Protein AF-A0A949N1T4-F1 (afdb_monomer_lite)

Sequence (229 aa):
MKKYITLLMLTILLGSLCPVIILAEESSDPPPEEEEPVDDPWADSDGDGIPDGYDPFPDDAENNGMPEDVVQQFIEAAQNIKELEELLNGDDEDEEDDEDGEDEEDDEDEEDDEDEEDDESSTSQAVETLYNVAQKLLDKAKQKAEEGKFGAAHGLSNAALHTSGNALSKYKRENGEEDEDEEDDDEDEEGESYQNTNENQNQNKGKGNDKGKDNGKGKGKGKGKGKKP

Secondary structure (DSSP, 8-state):
-HHHHHHHHHHHHHHTS-SSSSSS----PPP---------TT--SSSSSS-TTT-S-TT-TTGGG--HHHHHHHHHHHHHHHHHHHHHHGGGS-------------------------TTHHHHHHHHHHHHHHHHHHHHHHHHHHTT-HHHHHHHHHHHHHHHHHHHHHHHHHTT---TT------------------------------------------------

pLDDT: mean 74.49, std 19.93, range [38.72, 98.0]

Structure (mmCIF, N/CA/C/O backbone):
data_AF-A0A949N1T4-F1
#
_entry.id   AF-A0A949N1T4-F1
#
loop_
_atom_site.group_PDB
_atom_site.id
_atom_site.type_symbol
_atom_site.label_atom_id
_atom_site.label_alt_id
_atom_site.label_comp_id
_atom_site.label_asym_id
_atom_site.label_entity_id
_atom_site.label_seq_id
_atom_site.pdbx_PDB_ins_code
_atom_site.Cartn_x
_atom_site.Cartn_y
_atom_site.Cartn_z
_atom_site.occupancy
_atom_site.B_iso_or_equiv
_atom_site.auth_seq_id
_atom_site.auth_comp_id
_atom_site.auth_asym_id
_atom_site.auth_atom_id
_atom_site.pdbx_PDB_model_num
ATOM 1 N N . MET A 1 1 ? 35.067 -69.826 18.794 1.00 59.59 1 MET A N 1
ATOM 2 C CA . MET A 1 1 ? 36.010 -69.141 19.710 1.00 59.59 1 MET A CA 1
ATOM 3 C C . MET A 1 1 ? 36.906 -68.110 19.020 1.00 59.59 1 MET A C 1
ATOM 5 O O . MET A 1 1 ? 36.912 -66.980 19.477 1.00 59.59 1 MET A O 1
ATOM 9 N N . LYS A 1 2 ? 37.581 -68.407 17.895 1.00 62.16 2 LYS A N 1
ATOM 10 C CA . LYS A 1 2 ? 38.484 -67.434 17.227 1.00 62.16 2 LYS A CA 1
ATOM 11 C C . LYS A 1 2 ? 37.825 -66.106 16.797 1.00 62.16 2 LYS A C 1
ATOM 13 O O . LYS A 1 2 ? 38.474 -65.076 16.862 1.00 62.16 2 LYS A O 1
ATOM 18 N N . LYS A 1 3 ? 36.534 -66.116 16.440 1.00 70.12 3 LYS A N 1
ATOM 19 C CA . LYS A 1 3 ? 35.788 -64.912 16.018 1.00 70.12 3 LYS A CA 1
ATOM 20 C C . LYS A 1 3 ? 35.503 -63.915 17.156 1.00 70.12 3 LYS A C 1
ATOM 22 O O . LYS A 1 3 ? 35.411 -62.724 16.900 1.00 70.12 3 LYS A O 1
ATOM 27 N N . TYR A 1 4 ? 35.411 -64.386 18.402 1.00 78.75 4 TYR A N 1
ATOM 28 C CA . TYR A 1 4 ? 35.155 -63.514 19.558 1.00 78.75 4 TYR A CA 1
ATOM 29 C C . TYR A 1 4 ? 36.411 -62.762 20.003 1.00 78.75 4 TYR A C 1
ATOM 31 O O . TYR A 1 4 ? 36.316 -61.636 20.471 1.00 78.75 4 TYR A O 1
ATOM 39 N N . ILE A 1 5 ? 37.592 -63.348 19.785 1.00 81.25 5 ILE A N 1
ATOM 40 C CA . ILE A 1 5 ? 38.876 -62.708 20.102 1.00 81.25 5 ILE A CA 1
ATOM 41 C C . ILE A 1 5 ? 39.111 -61.500 19.187 1.00 81.25 5 ILE A C 1
ATOM 43 O O . ILE A 1 5 ? 39.569 -60.460 19.646 1.00 81.25 5 ILE A O 1
ATOM 47 N N . THR A 1 6 ? 38.748 -61.605 17.906 1.00 80.25 6 THR A N 1
ATOM 48 C CA . THR A 1 6 ? 38.888 -60.495 16.952 1.00 80.25 6 THR A CA 1
ATOM 49 C C . THR A 1 6 ? 37.951 -59.334 17.285 1.00 80.25 6 THR A C 1
ATOM 51 O O . THR A 1 6 ? 38.360 -58.182 17.204 1.00 80.25 6 THR A O 1
ATOM 54 N N . LEU A 1 7 ? 36.720 -59.631 17.711 1.00 79.75 7 LEU A N 1
ATOM 55 C CA . LEU A 1 7 ? 35.737 -58.605 18.062 1.00 79.75 7 LEU A CA 1
ATOM 56 C C . LEU A 1 7 ? 36.102 -57.892 19.376 1.00 79.75 7 LEU A C 1
ATOM 58 O O . LEU A 1 7 ? 35.990 -56.675 19.452 1.00 79.75 7 LEU A O 1
ATOM 62 N N . LEU A 1 8 ? 36.648 -58.628 20.354 1.00 81.50 8 LEU A N 1
ATOM 63 C CA . LEU A 1 8 ? 37.160 -58.061 21.607 1.00 81.50 8 LEU A CA 1
ATOM 64 C C . LEU A 1 8 ? 38.381 -57.147 21.379 1.00 81.50 8 LEU A C 1
ATOM 66 O O . LEU A 1 8 ? 38.481 -56.078 21.978 1.00 81.50 8 LEU A O 1
ATOM 70 N N . MET A 1 9 ? 39.294 -57.539 20.483 1.00 80.12 9 MET A N 1
ATOM 71 C CA . MET A 1 9 ? 40.446 -56.705 20.116 1.00 80.12 9 MET A CA 1
ATOM 72 C C . MET A 1 9 ? 40.016 -55.415 19.407 1.00 80.12 9 MET A C 1
ATOM 74 O O . MET A 1 9 ? 40.595 -54.366 19.671 1.00 80.12 9 MET A O 1
ATOM 78 N N . LEU A 1 10 ? 38.973 -55.460 18.568 1.00 77.31 10 LEU A N 1
ATOM 79 C CA . LEU A 1 10 ? 38.448 -54.271 17.889 1.00 77.31 10 LEU A CA 1
ATOM 80 C C . LEU A 1 10 ? 37.845 -53.265 18.884 1.00 77.31 10 LEU A C 1
ATOM 82 O O . LEU A 1 10 ? 38.087 -52.068 18.771 1.00 77.31 10 LEU A O 1
ATOM 86 N N . THR A 1 11 ? 37.113 -53.745 19.896 1.00 72.94 11 THR A N 1
ATOM 87 C CA . THR A 1 11 ? 36.517 -52.879 20.927 1.00 72.94 11 THR A CA 1
ATOM 88 C C . THR A 1 11 ? 37.555 -52.225 21.838 1.00 72.94 11 THR A C 1
ATOM 90 O O . THR A 1 11 ? 37.371 -51.079 22.231 1.00 72.94 11 THR A O 1
ATOM 93 N N . ILE A 1 12 ? 38.671 -52.903 22.132 1.00 74.00 12 ILE A N 1
ATOM 94 C CA . ILE A 1 12 ? 39.767 -52.309 22.918 1.00 74.00 12 ILE A CA 1
ATOM 95 C C . ILE A 1 12 ? 40.497 -51.233 22.097 1.00 74.00 12 ILE A C 1
ATOM 97 O O . ILE A 1 12 ? 40.889 -50.209 22.646 1.00 74.00 12 ILE A O 1
ATOM 101 N N . LEU A 1 13 ? 40.628 -51.434 20.781 1.00 65.56 13 LEU A N 1
ATOM 102 C CA . LEU A 1 13 ? 41.306 -50.491 19.886 1.00 65.56 13 LEU A CA 1
ATOM 103 C C . LEU A 1 13 ? 40.462 -49.235 19.597 1.00 65.56 13 LEU A C 1
ATOM 105 O O . LEU A 1 13 ? 41.018 -48.156 19.430 1.00 65.56 13 LEU A O 1
ATOM 109 N N . LEU A 1 14 ? 39.130 -49.358 19.587 1.00 64.06 14 LEU A N 1
ATOM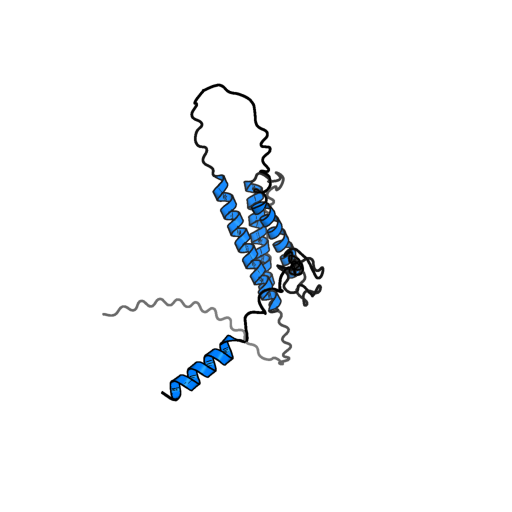 110 C CA . LEU A 1 14 ? 38.203 -48.226 19.429 1.00 64.06 14 LEU A CA 1
ATOM 111 C C . LEU A 1 14 ? 37.890 -47.511 20.755 1.00 64.06 14 LEU A C 1
ATOM 113 O O . LEU A 1 14 ? 37.585 -46.324 20.748 1.00 64.06 14 LEU A O 1
ATOM 117 N N . GLY A 1 15 ? 37.983 -48.203 21.896 1.00 59.62 15 GLY A N 1
ATOM 118 C CA . GLY A 1 15 ? 37.622 -47.652 23.206 1.00 59.62 15 GLY A CA 1
ATOM 119 C C . GLY A 1 15 ? 38.682 -46.769 23.876 1.00 59.62 15 GLY A C 1
ATOM 120 O O . GLY A 1 15 ? 38.360 -46.103 24.854 1.00 59.62 15 GLY A O 1
ATOM 121 N N . SER A 1 16 ? 39.932 -46.744 23.391 1.00 56.62 16 SER A N 1
ATOM 122 C CA . SER A 1 16 ? 41.024 -45.996 24.045 1.00 56.62 16 SER A CA 1
ATOM 123 C C . SER A 1 16 ? 41.381 -44.656 23.389 1.00 56.62 16 SER A C 1
ATOM 125 O O . SER A 1 16 ? 42.372 -44.052 23.795 1.00 56.62 16 SER A O 1
ATOM 127 N N . LEU A 1 17 ? 40.640 -44.203 22.371 1.00 54.56 17 LEU A N 1
ATOM 128 C CA . LEU A 1 17 ? 41.005 -43.008 21.594 1.00 54.56 17 LEU A CA 1
ATOM 129 C C . LEU A 1 17 ? 40.151 -41.759 21.844 1.00 54.56 17 LEU A C 1
ATOM 131 O O . LEU A 1 17 ? 40.521 -40.707 21.335 1.00 54.56 17 LEU A O 1
ATOM 135 N N . CYS A 1 18 ? 39.087 -41.798 22.653 1.00 56.25 18 CYS A N 1
ATOM 136 C CA . CYS A 1 18 ? 38.334 -40.576 22.974 1.00 56.25 18 CYS A CA 1
ATOM 137 C C . CYS A 1 18 ? 37.757 -40.604 24.398 1.00 56.25 18 CYS A C 1
ATOM 139 O O . CYS A 1 18 ? 36.625 -41.043 24.588 1.00 56.25 18 CYS A O 1
ATOM 141 N N . PRO A 1 19 ? 38.507 -40.110 25.401 1.00 53.38 19 PRO A N 1
ATOM 142 C CA . PRO A 1 19 ? 37.868 -39.127 26.273 1.00 53.38 19 PRO A CA 1
ATOM 143 C C . PRO A 1 19 ? 38.858 -38.038 26.717 1.00 53.38 19 PRO A C 1
ATOM 145 O O . PRO A 1 19 ? 39.174 -37.944 27.895 1.00 53.38 19 PRO A O 1
ATOM 148 N N . VAL A 1 20 ? 39.398 -37.242 25.786 1.00 51.03 20 VAL A N 1
ATOM 149 C CA . VAL A 1 20 ? 40.171 -36.021 26.128 1.00 51.03 20 VAL A CA 1
ATOM 150 C C . VAL A 1 20 ? 40.000 -34.921 25.059 1.00 51.03 20 VAL A C 1
ATOM 152 O O . VAL A 1 20 ? 40.956 -34.252 24.693 1.00 51.03 20 VAL A O 1
ATOM 155 N N . ILE A 1 21 ? 38.800 -34.756 24.491 1.00 52.34 21 ILE A N 1
ATOM 156 C CA . ILE A 1 21 ? 38.470 -33.566 23.665 1.00 52.34 21 ILE A CA 1
ATOM 157 C C . ILE A 1 21 ? 37.285 -32.779 24.254 1.00 52.34 21 ILE A C 1
ATOM 159 O O . ILE A 1 21 ? 37.002 -31.669 23.839 1.00 52.34 21 ILE A O 1
ATOM 163 N N . ILE A 1 22 ? 36.642 -33.282 25.308 1.00 54.34 22 ILE A N 1
ATOM 164 C CA . ILE A 1 22 ? 35.588 -32.556 26.022 1.00 54.34 22 ILE A CA 1
ATOM 165 C C . ILE A 1 22 ? 36.208 -32.052 27.324 1.00 54.34 22 ILE A C 1
ATOM 167 O O . ILE A 1 22 ? 36.161 -32.796 28.295 1.00 54.34 22 ILE A O 1
ATOM 171 N N . LEU A 1 23 ? 36.910 -30.909 27.309 1.00 49.69 23 LEU A N 1
ATOM 172 C CA . LEU A 1 23 ? 37.229 -30.053 28.485 1.00 49.69 23 LEU A CA 1
ATOM 173 C C . LEU A 1 23 ? 38.204 -28.895 28.142 1.00 49.69 23 LEU A C 1
ATOM 175 O O . LEU A 1 23 ? 39.036 -28.515 28.962 1.00 49.69 23 LEU A O 1
ATOM 179 N N . ALA A 1 24 ? 38.146 -28.342 26.923 1.00 49.06 24 ALA A N 1
ATOM 180 C CA . ALA A 1 24 ? 38.915 -27.142 26.556 1.00 49.06 24 ALA A CA 1
ATOM 181 C C . ALA A 1 24 ? 38.133 -26.149 25.669 1.00 49.06 24 ALA A C 1
ATOM 183 O O . ALA A 1 24 ? 38.746 -25.334 24.990 1.00 49.06 24 ALA A O 1
ATOM 184 N N . GLU A 1 25 ? 36.799 -26.200 25.689 1.00 54.06 25 GLU A N 1
ATOM 185 C CA . GLU A 1 25 ? 35.929 -25.145 25.138 1.00 54.06 25 GLU A CA 1
ATOM 186 C C . GLU A 1 25 ? 35.207 -24.428 26.288 1.00 54.06 25 GLU A C 1
ATOM 188 O O . GLU A 1 25 ? 33.986 -24.352 26.339 1.00 54.06 25 GLU A O 1
ATOM 193 N N . GLU A 1 26 ? 35.977 -23.964 27.274 1.00 55.81 26 GLU A N 1
ATOM 194 C CA . GLU A 1 26 ? 35.490 -23.046 28.303 1.00 55.81 26 GLU A CA 1
ATOM 195 C C . GLU A 1 26 ? 35.983 -21.642 27.927 1.00 55.81 26 GLU A C 1
ATOM 197 O O . GLU A 1 26 ? 37.188 -21.421 27.797 1.00 55.81 26 GLU A O 1
ATOM 202 N N . SER A 1 27 ? 35.016 -20.748 27.693 1.00 57.53 27 SER A N 1
ATOM 203 C CA . SER A 1 27 ? 35.119 -19.312 27.388 1.00 57.53 27 SER A CA 1
ATOM 204 C C . SER A 1 27 ? 35.749 -18.902 26.047 1.00 57.53 27 SER A C 1
ATOM 206 O O . SER A 1 27 ? 36.706 -18.129 26.008 1.00 57.53 27 SER A O 1
ATOM 208 N N . SER A 1 28 ? 35.170 -19.339 24.931 1.00 54.75 28 SER A N 1
ATOM 209 C CA . SER A 1 28 ? 34.956 -18.386 23.837 1.00 54.75 28 SER A CA 1
ATOM 210 C C . SER A 1 28 ? 33.497 -17.984 23.942 1.00 54.75 28 SER A C 1
ATOM 212 O O . SER A 1 28 ? 32.635 -18.755 23.528 1.00 54.75 28 SER A O 1
ATOM 214 N N . ASP A 1 29 ? 33.224 -16.827 24.551 1.00 69.50 29 ASP A N 1
ATOM 215 C CA . ASP A 1 29 ? 31.963 -16.141 24.270 1.00 69.50 29 ASP A CA 1
ATOM 216 C C . ASP A 1 29 ? 31.812 -16.133 22.744 1.00 69.50 29 ASP A C 1
ATOM 218 O O . ASP A 1 29 ? 32.794 -15.797 22.057 1.00 69.50 29 ASP A O 1
ATOM 222 N N . PRO A 1 30 ? 30.666 -16.578 22.191 1.00 71.69 30 PRO A N 1
ATOM 223 C CA . PRO A 1 30 ? 30.411 -16.349 20.780 1.00 71.69 30 PRO A CA 1
ATOM 224 C C . PRO A 1 30 ? 30.672 -14.857 20.530 1.00 71.69 30 PRO A C 1
ATOM 226 O O . PRO A 1 30 ? 30.318 -14.040 21.390 1.00 71.69 30 PRO A O 1
ATOM 229 N N . PRO A 1 31 ? 31.365 -14.482 19.434 1.00 73.38 31 PRO A N 1
ATOM 230 C CA . PRO A 1 31 ? 31.416 -13.073 19.065 1.00 73.38 31 PRO A CA 1
ATOM 231 C C . PRO A 1 31 ? 29.977 -12.552 19.141 1.00 73.38 31 PRO A C 1
ATOM 233 O O . PRO A 1 31 ? 29.091 -13.318 18.746 1.00 73.38 31 PRO A O 1
ATOM 236 N N . PRO A 1 32 ? 29.741 -11.357 19.724 1.00 72.56 32 PRO A N 1
ATOM 237 C CA . PRO A 1 32 ? 28.396 -10.798 19.777 1.00 72.56 32 PRO A CA 1
ATOM 238 C C . PRO A 1 32 ? 27.823 -10.986 18.384 1.00 72.56 32 PRO A C 1
ATOM 240 O O . PRO A 1 32 ? 28.495 -10.608 17.419 1.00 72.56 32 PRO A O 1
ATOM 243 N N . GLU A 1 33 ? 26.715 -11.727 18.288 1.00 70.19 33 GLU A N 1
ATOM 244 C CA . GLU A 1 33 ? 26.037 -11.902 17.013 1.00 70.19 33 GLU A CA 1
ATOM 245 C C . GLU A 1 33 ? 25.874 -10.477 16.498 1.00 70.19 33 GLU A C 1
ATOM 247 O O . GLU A 1 33 ? 25.321 -9.636 17.208 1.00 70.19 33 GLU A O 1
ATOM 252 N N . GLU A 1 34 ? 26.555 -10.156 15.393 1.00 71.25 34 GLU A N 1
ATOM 253 C CA . GLU A 1 34 ? 26.390 -8.866 14.745 1.00 71.25 34 GLU A CA 1
ATOM 254 C C . GLU A 1 34 ? 24.910 -8.861 14.399 1.00 71.25 34 GLU A C 1
ATOM 256 O O . GLU A 1 34 ? 24.509 -9.591 13.494 1.00 71.25 34 GLU A O 1
ATOM 261 N N . GLU A 1 35 ? 24.106 -8.194 15.234 1.00 70.81 35 GLU A N 1
ATOM 262 C CA . GLU A 1 35 ? 22.680 -8.035 15.012 1.00 70.81 35 GLU A CA 1
ATOM 263 C C . GLU A 1 35 ? 22.589 -7.499 13.596 1.00 70.81 35 GLU A C 1
ATOM 265 O O . GLU A 1 35 ? 23.104 -6.410 13.311 1.00 70.81 35 GLU A O 1
ATOM 270 N N . GLU A 1 36 ? 22.091 -8.341 12.683 1.00 73.31 36 GLU A N 1
ATOM 271 C CA . GLU A 1 36 ? 21.903 -7.907 11.311 1.00 73.31 36 GLU A CA 1
ATOM 272 C C . GLU A 1 36 ? 21.080 -6.626 11.414 1.00 73.31 36 GLU A C 1
ATOM 274 O O . GLU A 1 36 ? 20.126 -6.597 12.204 1.00 73.31 36 GLU A O 1
ATOM 279 N N . PRO A 1 37 ? 21.527 -5.540 10.755 1.00 72.56 37 PRO A N 1
ATOM 280 C CA . PRO A 1 37 ? 20.837 -4.269 10.852 1.00 72.56 37 PRO A CA 1
ATOM 281 C C . PRO A 1 37 ? 19.363 -4.555 10.610 1.00 72.56 37 PRO A C 1
ATOM 283 O O . PRO A 1 37 ? 19.026 -5.239 9.647 1.00 72.56 37 PRO A O 1
ATOM 286 N N . VAL A 1 38 ? 18.516 -4.138 11.550 1.00 74.31 38 VAL A N 1
ATOM 287 C CA . VAL A 1 38 ? 17.074 -4.286 11.397 1.00 74.31 38 VAL A CA 1
ATOM 288 C C . VAL A 1 38 ? 16.739 -3.566 10.100 1.00 74.31 38 VAL A C 1
ATOM 290 O O . VAL A 1 38 ? 16.892 -2.347 10.030 1.00 74.31 38 VAL A O 1
ATOM 293 N N . ASP A 1 39 ? 16.404 -4.335 9.065 1.00 83.38 39 ASP A N 1
ATOM 294 C CA . ASP A 1 39 ? 16.000 -3.801 7.774 1.00 83.38 39 ASP A CA 1
ATOM 295 C C . ASP A 1 39 ? 14.699 -3.039 8.025 1.00 83.38 39 ASP A C 1
ATOM 297 O O . ASP A 1 39 ? 13.635 -3.643 8.166 1.00 83.38 39 ASP A O 1
ATOM 301 N N . ASP A 1 40 ? 14.807 -1.721 8.190 1.0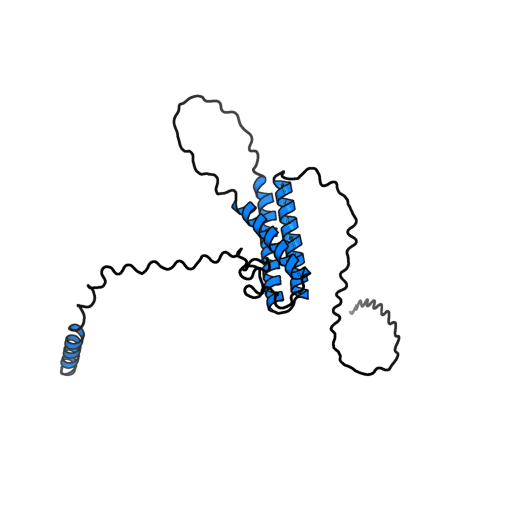0 90.25 40 ASP A N 1
ATOM 302 C CA . ASP A 1 40 ? 13.658 -0.843 8.343 1.00 90.25 40 ASP A CA 1
ATOM 303 C C . ASP A 1 40 ? 12.894 -0.862 7.012 1.00 90.25 40 ASP A C 1
ATOM 305 O O . ASP A 1 40 ? 13.402 -0.335 6.019 1.00 90.25 40 ASP A O 1
ATOM 309 N N . PRO A 1 41 ? 11.694 -1.470 6.944 1.00 90.12 41 PRO A N 1
ATOM 310 C CA . PRO A 1 41 ? 10.940 -1.556 5.696 1.00 90.12 41 PRO A CA 1
ATOM 311 C C . PRO A 1 41 ? 10.506 -0.176 5.183 1.00 90.12 41 PRO A C 1
ATOM 313 O O . PRO A 1 41 ? 10.086 -0.065 4.029 1.00 90.12 41 PRO A O 1
ATOM 316 N N . TRP A 1 42 ? 10.598 0.855 6.033 1.00 94.75 42 TRP A N 1
ATOM 317 C CA . TRP A 1 42 ? 10.308 2.243 5.709 1.00 94.75 42 TRP A CA 1
ATOM 318 C C . TRP A 1 42 ? 11.541 3.050 5.271 1.00 94.75 42 TRP A C 1
ATOM 320 O O . TRP A 1 42 ? 11.401 4.242 4.979 1.00 94.75 42 TRP A O 1
ATOM 330 N N . ALA A 1 43 ? 12.728 2.436 5.226 1.00 94.75 43 ALA A N 1
ATOM 331 C CA . ALA A 1 43 ? 13.915 3.046 4.637 1.00 94.75 43 ALA A CA 1
ATOM 332 C C . ALA A 1 43 ? 13.720 3.278 3.133 1.00 94.75 43 ALA A C 1
ATOM 334 O O . ALA A 1 43 ? 12.952 2.573 2.498 1.00 94.75 43 ALA A O 1
ATOM 335 N N . ASP A 1 44 ? 14.409 4.271 2.582 1.00 95.88 44 ASP A N 1
ATOM 336 C CA . ASP A 1 44 ? 14.467 4.573 1.148 1.00 95.88 44 ASP A CA 1
ATOM 337 C C . ASP A 1 44 ? 15.951 4.548 0.769 1.00 95.88 44 ASP A C 1
ATOM 339 O O . ASP A 1 44 ? 16.707 5.491 1.053 1.00 95.88 44 ASP A O 1
ATOM 343 N N . SER A 1 45 ? 16.403 3.391 0.288 1.00 95.00 45 SER A N 1
ATOM 344 C CA . SER A 1 45 ? 17.824 3.100 0.103 1.00 95.00 45 SER A CA 1
ATOM 345 C C . SER A 1 45 ? 18.436 3.847 -1.078 1.00 95.00 45 SER A C 1
ATOM 347 O O . SER A 1 45 ? 19.624 4.200 -1.029 1.00 95.00 45 SER A O 1
ATOM 349 N N . ASP A 1 46 ? 17.660 4.109 -2.128 1.00 94.94 46 ASP A N 1
ATOM 350 C CA . ASP A 1 46 ? 18.149 4.725 -3.360 1.00 94.94 46 ASP A CA 1
ATOM 351 C C . ASP A 1 46 ? 17.764 6.209 -3.524 1.00 94.94 46 ASP A C 1
ATOM 353 O O . ASP A 1 46 ? 18.431 6.932 -4.280 1.00 94.94 46 ASP A O 1
ATOM 357 N N . GLY A 1 47 ? 16.815 6.703 -2.725 1.00 96.62 47 GLY A N 1
ATOM 358 C CA . GLY A 1 47 ? 16.404 8.098 -2.645 1.00 96.62 47 GLY A CA 1
ATOM 359 C C . GLY A 1 47 ? 15.323 8.494 -3.649 1.00 96.62 47 GLY A C 1
ATOM 360 O O . GLY A 1 47 ? 15.254 9.679 -4.004 1.00 96.62 47 GLY A O 1
ATOM 361 N N . ASP A 1 48 ? 14.536 7.545 -4.154 1.00 95.06 48 ASP A N 1
ATOM 362 C CA . ASP A 1 48 ? 13.408 7.805 -5.052 1.00 95.06 48 ASP A CA 1
ATOM 363 C C . ASP A 1 48 ? 12.116 8.226 -4.318 1.00 95.06 48 ASP A C 1
ATOM 365 O O . ASP A 1 48 ? 11.175 8.726 -4.943 1.00 95.06 48 ASP A O 1
ATOM 369 N N . GLY A 1 49 ? 12.106 8.108 -2.986 1.00 96.31 49 GLY A N 1
ATOM 370 C CA . GLY A 1 49 ? 10.992 8.431 -2.102 1.00 96.31 49 GLY A CA 1
ATOM 371 C C . GLY A 1 49 ? 10.015 7.280 -1.842 1.00 96.31 49 GLY A C 1
ATOM 372 O O . GLY A 1 49 ? 9.096 7.459 -1.034 1.00 96.31 49 GLY A O 1
ATOM 373 N N . ILE A 1 50 ? 10.172 6.129 -2.499 1.00 96.81 50 ILE A N 1
ATOM 374 C CA . ILE A 1 50 ? 9.420 4.907 -2.230 1.00 96.81 50 ILE A CA 1
ATOM 375 C C . ILE A 1 50 ? 10.151 4.129 -1.126 1.00 96.81 50 ILE A C 1
ATOM 377 O O . ILE A 1 50 ? 11.339 3.858 -1.232 1.00 96.81 50 ILE A O 1
ATOM 381 N N . PRO A 1 51 ? 9.464 3.711 -0.054 1.00 96.75 51 PRO A N 1
ATOM 382 C CA . PRO A 1 51 ? 10.114 2.882 0.950 1.00 96.75 51 PRO A CA 1
ATOM 383 C C . PRO A 1 51 ? 10.490 1.497 0.400 1.00 96.75 51 PRO A C 1
ATOM 385 O O . PRO A 1 51 ? 9.663 0.868 -0.258 1.00 96.75 51 PRO A O 1
ATOM 388 N N . ASP A 1 52 ? 11.668 0.973 0.742 1.00 95.69 52 ASP A N 1
ATOM 389 C CA . ASP A 1 52 ? 12.274 -0.281 0.268 1.00 95.69 52 ASP A CA 1
ATOM 390 C C . ASP A 1 52 ? 11.315 -1.483 0.360 1.00 95.69 52 ASP A C 1
ATOM 392 O O . ASP A 1 52 ? 11.256 -2.352 -0.524 1.00 95.69 52 ASP A O 1
ATOM 396 N N . GLY A 1 53 ? 10.496 -1.531 1.420 1.00 94.88 53 GLY A N 1
ATOM 397 C CA . GLY A 1 53 ? 9.457 -2.547 1.593 1.00 94.88 53 GLY A CA 1
ATOM 398 C C . GLY A 1 53 ? 8.456 -2.576 0.430 1.00 94.88 53 GLY A C 1
ATOM 399 O O . GLY A 1 53 ? 8.062 -3.654 -0.033 1.00 94.88 53 GLY A O 1
ATOM 400 N N . TYR A 1 54 ? 8.131 -1.410 -0.125 1.00 96.06 54 TYR A N 1
ATOM 401 C CA . TYR A 1 54 ? 7.161 -1.195 -1.201 1.00 96.06 54 TYR A CA 1
ATOM 402 C C . TYR A 1 54 ? 7.789 -0.831 -2.551 1.00 96.06 54 TYR A C 1
ATOM 404 O O . TYR A 1 54 ? 7.084 -0.876 -3.562 1.00 96.06 54 TYR A O 1
ATOM 412 N N . ASP A 1 55 ? 9.094 -0.571 -2.590 1.00 96.88 55 ASP A N 1
ATOM 413 C CA . ASP A 1 55 ? 9.819 -0.228 -3.804 1.00 96.88 55 ASP A CA 1
ATOM 414 C C . ASP A 1 55 ? 10.040 -1.467 -4.695 1.00 96.88 55 ASP A C 1
ATOM 416 O O . ASP A 1 55 ? 10.606 -2.473 -4.242 1.00 96.88 55 ASP A O 1
ATOM 420 N N . PRO A 1 56 ? 9.562 -1.469 -5.955 1.00 96.88 56 PRO A N 1
ATOM 421 C CA . PRO A 1 56 ? 9.887 -2.505 -6.935 1.00 96.88 56 PRO A CA 1
ATOM 422 C C . PRO A 1 56 ? 11.374 -2.573 -7.310 1.00 96.88 56 PRO A C 1
ATOM 424 O O . PRO A 1 56 ? 11.816 -3.611 -7.815 1.00 96.88 56 PRO A O 1
ATOM 427 N N . PHE A 1 57 ? 12.122 -1.488 -7.119 1.00 97.06 57 PHE A N 1
ATOM 428 C CA . PHE A 1 57 ? 13.501 -1.322 -7.555 1.00 97.06 57 PHE A CA 1
ATOM 429 C C . PHE A 1 57 ? 14.391 -0.617 -6.500 1.00 97.06 57 PHE A C 1
ATOM 431 O O . PHE A 1 57 ? 15.072 0.322 -6.880 1.00 97.06 57 PHE A O 1
ATOM 438 N N . PRO A 1 58 ? 14.557 -1.170 -5.275 1.00 95.81 58 PRO A N 1
ATOM 439 C CA . PRO A 1 58 ? 15.217 -0.533 -4.104 1.00 95.81 58 PRO A CA 1
ATOM 440 C C . PRO A 1 58 ? 16.694 -0.126 -4.257 1.00 95.81 58 PRO A C 1
ATOM 442 O O . PRO A 1 58 ? 17.314 0.388 -3.330 1.00 95.81 58 PRO A O 1
ATOM 445 N N . ASP A 1 59 ? 17.301 -0.416 -5.406 1.00 96.06 59 ASP A N 1
ATOM 446 C CA . ASP A 1 59 ? 18.690 -0.083 -5.727 1.00 96.06 59 ASP A CA 1
ATOM 447 C C . ASP A 1 59 ? 18.785 0.858 -6.955 1.00 96.06 59 ASP A C 1
ATOM 449 O O . ASP A 1 59 ? 19.887 1.094 -7.471 1.00 96.06 59 ASP A O 1
ATOM 453 N N . ASP A 1 60 ? 17.658 1.323 -7.505 1.00 96.50 60 ASP A N 1
ATOM 454 C CA . ASP A 1 60 ? 17.557 2.060 -8.766 1.00 96.50 60 ASP A CA 1
ATOM 455 C C . ASP A 1 60 ? 16.625 3.271 -8.658 1.00 96.50 60 ASP A C 1
ATOM 457 O O . ASP A 1 60 ? 15.463 3.223 -9.057 1.00 96.50 60 ASP A O 1
ATOM 461 N N . ALA A 1 61 ? 17.218 4.411 -8.304 1.00 96.94 61 ALA A N 1
ATOM 462 C CA . ALA A 1 61 ? 16.505 5.676 -8.159 1.00 96.94 61 ALA A CA 1
ATOM 463 C C . ALA A 1 61 ? 15.791 6.177 -9.439 1.00 96.94 61 ALA A C 1
ATOM 465 O O . ALA A 1 61 ? 15.027 7.141 -9.397 1.00 96.94 61 ALA A O 1
ATOM 466 N N . GLU A 1 62 ? 16.067 5.590 -10.616 1.00 96.69 62 GLU A N 1
ATOM 467 C CA . GLU A 1 62 ? 15.338 5.880 -11.864 1.00 96.69 62 GLU A CA 1
ATOM 468 C C . GLU A 1 62 ? 14.135 4.943 -12.093 1.00 96.69 62 GLU A C 1
ATOM 470 O O . GLU A 1 62 ? 13.476 5.017 -13.141 1.00 96.69 62 GLU A O 1
ATOM 475 N N . ASN A 1 63 ? 13.838 4.057 -11.138 1.00 95.25 63 ASN A N 1
ATOM 476 C CA . ASN A 1 63 ? 12.690 3.160 -11.135 1.00 95.25 63 ASN A CA 1
ATOM 477 C C . ASN A 1 63 ? 12.561 2.310 -12.412 1.00 95.25 63 ASN A C 1
ATOM 479 O O . ASN A 1 63 ? 11.459 2.021 -12.891 1.00 95.25 63 ASN A O 1
ATOM 483 N N . ASN A 1 64 ? 13.682 1.956 -13.048 1.00 95.38 64 ASN A N 1
ATOM 484 C CA . ASN A 1 64 ? 13.730 1.234 -14.320 1.00 95.38 64 ASN A CA 1
ATOM 485 C C . ASN A 1 64 ? 12.811 1.840 -15.414 1.00 95.38 64 ASN A C 1
ATOM 487 O O . ASN A 1 64 ? 12.233 1.129 -16.249 1.00 95.38 64 ASN A O 1
ATOM 491 N N . GLY A 1 65 ? 12.649 3.169 -15.412 1.00 95.38 65 GLY A N 1
ATOM 492 C CA . GLY A 1 65 ? 11.782 3.893 -16.344 1.00 95.38 65 GLY A CA 1
ATOM 493 C C . GLY A 1 65 ? 10.282 3.740 -16.072 1.00 95.38 65 GLY A C 1
ATOM 494 O O . GLY A 1 65 ? 9.480 3.860 -17.009 1.00 95.38 65 GLY A O 1
ATOM 495 N N . MET A 1 66 ? 9.897 3.448 -14.827 1.00 96.00 66 MET A N 1
ATOM 496 C CA . MET A 1 66 ? 8.509 3.510 -14.381 1.00 96.00 66 MET A CA 1
ATOM 497 C C . MET A 1 66 ? 7.944 4.923 -14.612 1.00 96.00 66 MET A C 1
ATOM 499 O O . MET A 1 66 ? 8.659 5.910 -14.439 1.00 96.00 66 MET A O 1
ATOM 503 N N . PRO A 1 67 ? 6.679 5.056 -15.047 1.00 96.69 67 PRO A N 1
ATOM 504 C CA . PRO A 1 67 ? 6.051 6.366 -15.167 1.00 96.69 67 PRO A CA 1
ATOM 505 C C . PRO A 1 67 ? 5.974 7.096 -13.815 1.00 96.69 67 PRO A C 1
ATOM 507 O O . PRO A 1 67 ? 5.625 6.482 -12.809 1.00 96.69 67 PRO A O 1
ATOM 510 N N . GLU A 1 68 ? 6.254 8.401 -13.814 1.00 96.62 68 GLU A N 1
ATOM 511 C CA . GLU A 1 68 ? 6.269 9.260 -12.615 1.00 96.62 68 GLU A CA 1
ATOM 512 C C . GLU A 1 68 ? 4.954 9.212 -11.820 1.00 96.62 68 GLU A C 1
ATOM 514 O O . GLU A 1 68 ? 4.951 9.214 -10.597 1.00 96.62 68 GLU A O 1
ATOM 519 N N . ASP A 1 69 ? 3.819 9.136 -12.515 1.00 96.44 69 ASP A N 1
ATOM 520 C CA . ASP A 1 69 ? 2.492 9.022 -11.906 1.00 96.44 69 ASP A CA 1
ATOM 521 C C . ASP A 1 69 ? 2.315 7.710 -11.137 1.00 96.44 69 ASP A C 1
ATOM 523 O O . ASP A 1 69 ? 1.639 7.676 -10.113 1.00 96.44 69 ASP A O 1
ATOM 527 N N . VAL A 1 70 ? 2.943 6.630 -11.606 1.00 96.00 70 VAL A N 1
ATOM 528 C CA . VAL A 1 70 ? 2.952 5.357 -10.883 1.00 96.00 70 VAL A CA 1
ATOM 529 C C . VAL A 1 70 ? 3.828 5.481 -9.644 1.00 96.00 70 VAL A C 1
ATOM 531 O O . VAL A 1 70 ? 3.361 5.123 -8.570 1.00 96.00 70 VAL A O 1
ATOM 534 N N . VAL A 1 71 ? 5.045 6.020 -9.779 1.00 97.25 71 VAL A N 1
ATOM 535 C CA . VAL A 1 71 ? 5.973 6.256 -8.656 1.00 97.25 71 VAL A CA 1
ATOM 536 C C . VAL A 1 71 ? 5.280 7.063 -7.558 1.00 97.25 71 VAL A C 1
ATOM 538 O O . VAL A 1 71 ? 5.181 6.604 -6.425 1.00 97.25 71 VAL A O 1
ATOM 541 N N . GLN A 1 72 ? 4.665 8.191 -7.914 1.00 97.88 72 GLN A N 1
ATOM 542 C CA . GLN A 1 72 ? 3.940 9.039 -6.970 1.00 97.88 72 GLN A CA 1
ATOM 543 C C . GLN A 1 72 ? 2.805 8.289 -6.247 1.00 97.88 72 GLN A C 1
ATOM 545 O O . GLN A 1 72 ? 2.644 8.439 -5.038 1.00 97.88 72 GLN A O 1
ATOM 550 N N . GLN A 1 73 ? 2.054 7.424 -6.942 1.00 97.00 73 GLN A N 1
ATOM 551 C CA . GLN A 1 73 ? 1.022 6.597 -6.302 1.00 97.00 73 GLN A CA 1
ATOM 552 C C . GLN A 1 73 ? 1.598 5.584 -5.309 1.00 97.00 73 GLN A C 1
ATOM 554 O O . GLN A 1 73 ? 0.930 5.279 -4.322 1.00 97.00 73 GLN A O 1
ATOM 559 N N . PHE A 1 74 ? 2.789 5.029 -5.562 1.00 96.88 74 PHE A N 1
ATOM 560 C CA . PHE A 1 74 ? 3.461 4.163 -4.589 1.00 96.88 74 PHE A CA 1
ATOM 561 C C . PHE A 1 74 ? 3.833 4.947 -3.334 1.00 96.88 74 PHE A C 1
ATOM 563 O O . PHE A 1 74 ? 3.518 4.489 -2.238 1.00 96.88 74 PHE A O 1
ATOM 570 N N . ILE A 1 75 ? 4.423 6.134 -3.502 1.00 97.31 75 ILE A N 1
ATOM 571 C CA . ILE A 1 75 ? 4.816 7.021 -2.399 1.00 97.31 75 ILE A CA 1
ATOM 572 C C . ILE A 1 75 ? 3.599 7.371 -1.537 1.00 97.31 75 ILE A C 1
ATOM 574 O O . ILE A 1 75 ? 3.601 7.129 -0.332 1.00 97.31 75 ILE A O 1
ATOM 578 N N . GLU A 1 76 ? 2.532 7.889 -2.148 1.00 97.44 76 GLU A N 1
ATOM 579 C CA . GLU A 1 76 ? 1.331 8.317 -1.420 1.00 97.44 76 GLU A CA 1
ATOM 580 C C . GLU A 1 76 ? 0.608 7.138 -0.759 1.00 97.44 76 GLU A C 1
ATOM 582 O O . GLU A 1 76 ? 0.191 7.221 0.397 1.00 97.44 76 GLU A O 1
ATOM 587 N N . ALA A 1 77 ? 0.486 6.002 -1.457 1.00 96.44 77 ALA A N 1
ATOM 588 C CA . ALA A 1 77 ? -0.140 4.820 -0.876 1.00 96.44 77 ALA A CA 1
ATOM 589 C C . ALA A 1 77 ? 0.659 4.294 0.322 1.00 96.44 77 ALA A C 1
ATOM 591 O O . ALA A 1 77 ? 0.050 3.920 1.325 1.00 96.44 77 ALA A O 1
ATOM 592 N N . ALA A 1 78 ? 1.992 4.277 0.227 1.00 96.56 78 ALA A N 1
ATOM 593 C CA . ALA A 1 78 ? 2.875 3.850 1.305 1.00 96.56 78 ALA A CA 1
ATOM 594 C C . ALA A 1 78 ? 2.786 4.799 2.509 1.00 96.56 78 ALA A C 1
ATOM 596 O O . ALA A 1 78 ? 2.642 4.328 3.631 1.00 96.56 78 ALA A O 1
ATOM 597 N N . GLN A 1 79 ? 2.775 6.117 2.291 1.00 96.75 79 GLN A N 1
ATOM 598 C CA . GLN A 1 79 ? 2.598 7.105 3.364 1.00 96.75 79 GLN A CA 1
ATOM 599 C C . GLN A 1 79 ? 1.269 6.922 4.105 1.00 96.75 79 GLN A C 1
ATOM 601 O O . GLN A 1 79 ? 1.271 6.840 5.330 1.00 96.75 79 GLN A O 1
ATOM 606 N N . ASN A 1 80 ? 0.157 6.752 3.381 1.00 96.06 80 ASN A N 1
ATOM 607 C CA . ASN A 1 80 ? -1.141 6.487 4.008 1.00 96.06 80 ASN A CA 1
ATOM 608 C C . ASN A 1 80 ? -1.133 5.180 4.818 1.00 96.06 80 ASN A C 1
ATOM 610 O O . ASN A 1 80 ? -1.764 5.093 5.865 1.00 96.06 80 ASN A O 1
ATOM 614 N N . ILE A 1 81 ? -0.455 4.138 4.322 1.00 95.62 81 ILE A N 1
ATOM 615 C CA . ILE A 1 81 ? -0.314 2.863 5.041 1.00 95.62 81 ILE A CA 1
ATOM 616 C C . ILE A 1 81 ? 0.518 3.055 6.310 1.00 95.62 81 ILE A C 1
ATOM 618 O O . ILE A 1 81 ? 0.142 2.502 7.336 1.00 95.62 81 ILE A O 1
ATOM 622 N N . LYS A 1 82 ? 1.594 3.848 6.261 1.00 95.19 82 LYS A N 1
ATOM 623 C CA . LYS A 1 82 ? 2.420 4.162 7.431 1.00 95.19 82 LYS A CA 1
ATOM 624 C C . LYS A 1 82 ? 1.619 4.875 8.512 1.00 95.19 82 LYS A C 1
ATOM 626 O O . LYS A 1 82 ? 1.653 4.462 9.660 1.00 95.19 82 LYS A O 1
ATOM 631 N N . GLU A 1 83 ? 0.870 5.906 8.126 1.00 94.19 83 GLU A N 1
ATOM 632 C CA . GLU A 1 83 ? 0.020 6.662 9.051 1.00 94.19 83 GLU A CA 1
ATOM 633 C C . GLU A 1 83 ? -1.029 5.744 9.690 1.00 94.19 83 GLU A C 1
ATOM 635 O O . GLU A 1 83 ? -1.204 5.754 10.899 1.00 94.19 83 GLU A O 1
ATOM 640 N N . LEU A 1 84 ? -1.667 4.869 8.905 1.00 93.50 84 LEU A N 1
ATOM 641 C CA . LEU A 1 84 ? -2.596 3.869 9.441 1.00 93.50 84 LEU A CA 1
ATOM 642 C C . LEU A 1 84 ? -1.925 2.868 10.385 1.00 93.50 84 LEU A C 1
ATOM 644 O O . LEU A 1 84 ? -2.542 2.466 11.362 1.00 93.50 84 LEU A O 1
ATOM 648 N N . GLU A 1 85 ? -0.704 2.430 10.083 1.00 92.94 85 GLU A N 1
ATOM 649 C CA . GLU A 1 85 ? 0.054 1.522 10.947 1.00 92.94 85 GLU A CA 1
ATOM 650 C C . GLU A 1 85 ? 0.395 2.187 12.285 1.00 92.94 85 GLU A C 1
ATOM 652 O O . GLU A 1 85 ? 0.210 1.571 13.330 1.00 92.94 85 GLU A O 1
ATOM 657 N N . GLU A 1 86 ? 0.828 3.449 12.261 1.00 91.50 86 GLU A N 1
ATOM 658 C CA . GLU A 1 86 ? 1.089 4.244 13.466 1.00 91.50 86 GLU A CA 1
ATOM 659 C C . GLU A 1 86 ? -0.189 4.448 14.291 1.00 91.50 86 GLU A C 1
ATOM 661 O O . GLU A 1 86 ? -0.161 4.265 15.502 1.00 91.50 86 GLU A O 1
ATOM 666 N N . LEU A 1 87 ? -1.320 4.746 13.647 1.00 89.50 87 LEU A N 1
ATOM 667 C CA . LEU A 1 87 ? -2.608 4.922 14.326 1.00 89.50 87 LEU A CA 1
ATOM 668 C C . LEU A 1 87 ? -3.150 3.618 14.925 1.00 89.50 87 LEU A C 1
ATOM 670 O O . LEU A 1 87 ? -3.709 3.632 16.011 1.00 89.50 87 LEU A O 1
ATOM 674 N N . LEU A 1 88 ? -2.985 2.485 14.237 1.00 89.19 88 LEU A N 1
ATOM 675 C CA . LEU A 1 88 ? -3.467 1.186 14.723 1.00 89.19 88 LEU A CA 1
ATOM 676 C C . LEU A 1 88 ? -2.579 0.586 15.823 1.00 89.19 88 LEU A C 1
ATOM 678 O O . LEU A 1 88 ? -3.073 -0.217 16.609 1.00 89.19 88 LEU A O 1
ATOM 682 N N . ASN A 1 89 ? -1.289 0.931 15.853 1.00 86.62 89 ASN A N 1
ATOM 683 C CA . ASN A 1 89 ? -0.336 0.419 16.843 1.00 86.62 89 ASN A CA 1
ATOM 684 C C . ASN A 1 89 ? -0.073 1.403 18.000 1.00 86.62 89 ASN A C 1
ATOM 686 O O . ASN A 1 89 ? 0.523 1.008 18.997 1.00 86.62 89 ASN A O 1
ATOM 690 N N . GLY A 1 90 ? -0.451 2.676 17.855 1.00 70.06 90 GLY A N 1
ATOM 691 C CA . GLY A 1 90 ? -0.083 3.760 18.770 1.00 70.06 90 GLY A CA 1
ATOM 692 C C . GLY A 1 90 ? -0.814 3.781 20.114 1.00 70.06 90 GLY A C 1
ATOM 693 O O . GLY A 1 90 ? -0.362 4.488 21.007 1.00 70.06 90 GLY A O 1
ATOM 694 N N . ASP A 1 91 ? -1.888 3.008 20.289 1.00 59.00 91 ASP A N 1
ATOM 695 C CA . ASP A 1 91 ? -2.693 3.028 21.524 1.00 59.00 91 ASP A CA 1
ATOM 696 C C . ASP A 1 91 ? -2.097 2.203 22.687 1.00 59.00 91 ASP A C 1
ATOM 698 O O . ASP A 1 91 ? -2.545 2.341 23.822 1.00 59.00 91 ASP A O 1
ATOM 702 N N . ASP A 1 92 ? -1.067 1.380 22.453 1.00 56.03 92 ASP A N 1
ATOM 703 C CA . ASP A 1 92 ? -0.566 0.428 23.464 1.00 56.03 92 ASP A CA 1
ATOM 704 C C . ASP A 1 92 ? 0.688 0.901 24.247 1.00 56.03 92 ASP A C 1
ATOM 706 O O . ASP A 1 92 ? 1.141 0.189 25.147 1.00 56.03 92 ASP A O 1
ATOM 710 N N . GLU A 1 93 ? 1.288 2.063 23.939 1.00 56.38 93 GLU A N 1
ATOM 711 C CA . GLU A 1 93 ? 2.578 2.481 24.544 1.00 56.38 93 GLU A CA 1
ATOM 712 C C . GLU A 1 93 ? 2.486 3.484 25.718 1.00 56.38 93 GLU A C 1
ATOM 714 O O . GLU A 1 93 ? 3.513 3.780 26.330 1.00 56.38 93 GLU A O 1
ATOM 719 N N . ASP A 1 94 ? 1.294 3.961 26.101 1.00 54.66 94 ASP A N 1
ATOM 720 C CA . ASP A 1 94 ? 1.137 5.009 27.134 1.00 54.66 94 ASP A CA 1
ATOM 721 C C . ASP A 1 94 ? 0.716 4.509 28.541 1.00 54.66 94 ASP A C 1
ATOM 723 O O . ASP A 1 94 ? 0.504 5.321 29.444 1.00 54.66 94 ASP A O 1
ATOM 727 N N . GLU A 1 95 ? 0.668 3.194 28.802 1.00 55.38 95 GLU A N 1
ATOM 728 C CA . GLU A 1 95 ? 0.401 2.642 30.150 1.00 55.38 95 GLU A CA 1
ATOM 729 C C . GLU A 1 95 ? 1.676 2.305 30.957 1.00 55.38 95 GLU A C 1
ATOM 731 O O . GLU A 1 95 ? 1.765 1.271 31.621 1.00 55.38 95 GLU A O 1
ATOM 736 N N . GLU A 1 96 ? 2.677 3.190 30.973 1.00 57.84 96 GLU A N 1
ATOM 737 C CA . GLU A 1 96 ? 3.707 3.161 32.030 1.00 57.84 96 GLU A CA 1
ATOM 738 C C . GLU A 1 96 ? 3.126 3.770 33.323 1.00 57.84 96 GLU A C 1
ATOM 740 O O . GLU A 1 96 ? 3.385 4.913 33.689 1.00 57.84 96 GLU A O 1
ATOM 745 N N . ASP A 1 97 ? 2.248 2.988 33.950 1.00 52.88 97 ASP A N 1
ATOM 746 C CA . ASP A 1 97 ? 2.200 2.648 35.378 1.00 52.88 97 ASP A CA 1
ATOM 747 C C . ASP A 1 97 ? 2.980 3.575 36.342 1.00 52.88 97 ASP A C 1
ATOM 749 O O . ASP A 1 97 ? 4.011 3.203 36.912 1.00 52.88 97 ASP A O 1
ATOM 753 N N . ASP A 1 98 ? 2.453 4.778 36.601 1.00 56.44 98 ASP A N 1
ATOM 754 C CA . ASP A 1 98 ? 2.779 5.552 37.809 1.00 56.44 98 ASP A CA 1
ATOM 755 C C . ASP A 1 98 ? 2.063 4.915 39.028 1.00 56.44 98 ASP A C 1
ATOM 757 O O . ASP A 1 98 ? 1.184 5.503 39.667 1.00 56.44 98 ASP A O 1
ATOM 761 N N . GLU A 1 99 ? 2.449 3.677 39.354 1.00 56.06 99 GLU A N 1
ATOM 762 C CA . GLU A 1 99 ? 2.103 2.960 40.585 1.00 56.06 99 GLU A CA 1
ATOM 763 C C . GLU A 1 99 ? 2.868 3.584 41.779 1.00 56.06 99 GLU A C 1
ATOM 765 O O . GLU A 1 99 ? 3.792 3.001 42.344 1.00 56.06 99 GLU A O 1
ATOM 770 N N . ASP A 1 100 ? 2.491 4.795 42.199 1.00 56.25 100 ASP A N 1
ATOM 771 C CA . ASP A 1 100 ? 2.839 5.316 43.529 1.00 56.25 100 ASP A CA 1
ATOM 772 C C . ASP A 1 100 ? 1.564 5.398 44.375 1.00 56.25 100 ASP A C 1
ATOM 774 O O . ASP A 1 100 ? 0.828 6.387 44.408 1.00 56.25 100 ASP A O 1
ATOM 778 N N . GLY A 1 101 ? 1.298 4.270 45.033 1.00 57.59 101 GLY A N 1
ATOM 779 C CA . GLY A 1 101 ? 0.182 4.078 45.936 1.00 57.59 101 GLY A CA 1
ATOM 780 C C . GLY A 1 101 ? 0.283 4.826 47.267 1.00 57.59 101 GLY A C 1
ATOM 781 O O . GLY A 1 101 ? 1.297 5.415 47.642 1.00 57.59 101 GLY A O 1
ATOM 782 N N . GLU A 1 102 ? -0.815 4.643 48.001 1.00 55.25 102 GLU A N 1
ATOM 783 C CA . GLU A 1 102 ? -1.136 5.085 49.363 1.00 55.25 102 GLU A CA 1
ATOM 784 C C . GLU A 1 102 ? -1.806 6.469 49.461 1.00 55.25 102 GLU A C 1
ATOM 786 O O . GLU A 1 102 ? -1.149 7.503 49.520 1.00 55.25 102 GLU A O 1
ATOM 791 N N . ASP A 1 103 ? -3.144 6.487 49.553 1.00 49.00 103 ASP A N 1
ATOM 792 C CA . ASP A 1 103 ? -3.773 6.714 50.865 1.00 49.00 103 ASP A CA 1
ATOM 793 C C . ASP A 1 103 ? -5.304 6.483 50.882 1.00 49.00 103 ASP A C 1
ATOM 795 O O . ASP A 1 103 ? -6.061 7.095 50.135 1.00 49.00 103 ASP A O 1
ATOM 799 N N . GLU A 1 104 ? -5.689 5.600 51.811 1.00 52.66 104 GLU A N 1
ATOM 800 C CA . GLU A 1 104 ? -6.841 5.616 52.738 1.00 52.66 104 GLU A CA 1
ATOM 801 C C . GLU A 1 104 ? -8.309 5.705 52.240 1.00 52.66 104 GLU A C 1
ATOM 803 O O . GLU A 1 104 ? -8.811 6.769 51.905 1.00 52.66 104 GLU A O 1
ATOM 808 N N . GLU A 1 105 ? -8.984 4.543 52.341 1.00 54.31 105 GLU A N 1
ATOM 809 C CA . GLU A 1 105 ? -10.211 4.214 53.123 1.00 54.31 105 GLU A CA 1
ATOM 810 C C . GLU A 1 105 ? -11.484 5.104 53.044 1.00 54.31 105 GLU A C 1
ATOM 812 O O . GLU A 1 105 ? -11.422 6.325 53.136 1.00 54.31 105 GLU A O 1
ATOM 817 N N . ASP A 1 106 ? -12.643 4.415 53.089 1.00 53.53 106 ASP A N 1
ATOM 818 C CA . ASP A 1 106 ? -14.042 4.892 53.253 1.00 53.53 106 ASP A CA 1
ATOM 819 C C . ASP A 1 106 ? -14.619 5.715 52.072 1.00 53.53 106 ASP A C 1
ATOM 821 O O . ASP A 1 106 ? -14.033 6.684 51.611 1.00 53.53 106 ASP A O 1
ATOM 825 N N . ASP A 1 107 ? -15.797 5.447 51.502 1.00 50.88 107 ASP A N 1
ATOM 826 C CA . ASP A 1 107 ? -17.056 4.964 52.079 1.00 50.88 107 ASP A CA 1
ATOM 827 C C . ASP A 1 107 ? -17.980 4.408 50.962 1.00 50.88 107 ASP A C 1
ATOM 829 O O . ASP A 1 107 ? -17.904 4.817 49.802 1.00 50.88 107 ASP A O 1
ATOM 833 N N . GLU A 1 108 ? -18.871 3.490 51.340 1.00 58.59 108 GLU A N 1
ATOM 834 C CA . GLU A 1 108 ? -19.896 2.833 50.514 1.00 58.59 108 GLU A CA 1
ATOM 835 C C . GLU A 1 108 ? -20.934 3.824 49.937 1.00 58.59 108 GLU A C 1
ATOM 837 O O . GLU A 1 108 ? -21.544 4.569 50.699 1.00 58.59 108 GLU A O 1
ATOM 842 N N . ASP A 1 109 ? -21.217 3.768 48.629 1.00 53.28 109 ASP A N 1
ATOM 843 C CA . ASP A 1 109 ? -22.576 3.953 48.086 1.00 53.28 109 ASP A CA 1
ATOM 844 C C . ASP A 1 109 ? -22.662 3.350 46.666 1.00 53.28 109 ASP A C 1
ATOM 846 O O . ASP A 1 109 ? -22.078 3.844 45.703 1.00 53.28 109 ASP A O 1
ATOM 850 N N . GLU A 1 110 ? -23.374 2.221 46.583 1.00 57.53 110 GLU A N 1
ATOM 851 C CA . GLU A 1 110 ? -23.751 1.491 45.370 1.00 57.53 110 GLU A CA 1
ATOM 852 C C . GLU A 1 110 ? -24.859 2.256 44.623 1.00 57.53 110 GLU A C 1
ATOM 854 O O . GLU A 1 110 ? -26.010 2.239 45.059 1.00 57.53 110 GLU A O 1
ATOM 859 N N . GLU A 1 111 ? -24.559 2.863 43.476 1.00 50.81 111 GLU A N 1
ATOM 860 C CA . GLU A 1 111 ? -25.584 3.240 42.493 1.00 50.81 111 GLU A CA 1
ATOM 861 C C . GLU A 1 111 ? -25.124 2.782 41.100 1.00 50.81 111 GLU A C 1
ATOM 863 O O . GLU A 1 111 ? -24.258 3.385 40.484 1.00 50.81 111 GLU A O 1
ATOM 868 N N . ASP A 1 112 ? -25.662 1.622 40.711 1.00 59.44 112 ASP A N 1
ATOM 869 C CA . ASP A 1 112 ? -26.152 1.205 39.383 1.00 59.44 112 ASP A CA 1
ATOM 870 C C . ASP A 1 112 ? -25.792 2.133 38.196 1.00 59.44 112 ASP A C 1
ATOM 872 O O . ASP A 1 112 ? -26.663 2.806 37.640 1.00 59.44 112 ASP A O 1
ATOM 876 N N . ASP A 1 113 ? -24.519 2.163 37.793 1.00 58.88 113 ASP A N 1
ATOM 877 C CA . ASP A 1 113 ? -24.103 2.794 36.538 1.00 58.88 113 ASP A CA 1
ATOM 878 C C . ASP A 1 113 ? -24.312 1.800 35.388 1.00 58.88 113 ASP A C 1
ATOM 880 O O . ASP A 1 113 ? -23.724 0.717 35.334 1.00 58.88 113 ASP A O 1
ATOM 884 N N . GLU A 1 114 ? -25.252 2.163 34.518 1.00 57.88 114 GLU A N 1
ATOM 885 C CA . GLU A 1 114 ? -25.704 1.389 33.370 1.00 57.88 114 GLU A CA 1
ATOM 886 C C . GLU A 1 114 ? -24.526 1.082 32.428 1.00 57.88 114 GLU A C 1
ATOM 888 O O . GLU A 1 114 ? -23.788 1.988 32.050 1.00 57.88 114 GLU A O 1
ATOM 893 N N . ASP A 1 115 ? -24.388 -0.199 32.053 1.00 58.25 115 ASP A N 1
ATOM 894 C CA . ASP A 1 115 ? -23.486 -0.717 31.013 1.00 58.25 115 ASP A CA 1
ATOM 895 C C . ASP A 1 115 ? -23.636 0.110 29.715 1.00 58.25 115 ASP A C 1
ATOM 897 O O . ASP A 1 115 ? -24.471 -0.189 28.852 1.00 58.25 115 ASP A O 1
ATOM 901 N N . GLU A 1 116 ? -22.838 1.170 29.569 1.00 61.34 116 GLU A N 1
ATOM 902 C CA . GLU A 1 116 ? -22.588 1.817 28.286 1.00 61.34 116 GLU A CA 1
ATOM 903 C C . GLU A 1 116 ? -21.729 0.850 27.470 1.00 61.34 116 GLU A C 1
ATOM 905 O O . GLU A 1 116 ? -20.517 0.753 27.640 1.00 61.34 116 GLU A O 1
ATOM 910 N N . GLU A 1 117 ? -22.399 0.037 26.651 1.00 55.25 117 GLU A N 1
ATOM 911 C CA . GLU A 1 117 ? -21.732 -0.953 25.818 1.00 55.25 117 GLU A CA 1
ATOM 912 C C . GLU A 1 117 ? -20.776 -0.281 24.824 1.00 55.25 117 GLU A C 1
ATOM 914 O O . GLU A 1 117 ? -21.177 0.436 23.909 1.00 55.25 117 GLU A O 1
ATOM 919 N N . ASP A 1 118 ? -19.508 -0.580 25.074 1.00 55.94 118 ASP A N 1
ATOM 920 C CA . ASP A 1 118 ? -18.274 -0.486 24.299 1.00 55.94 118 ASP A CA 1
ATOM 921 C C . ASP A 1 118 ? -18.457 -0.710 22.771 1.00 55.94 118 ASP A C 1
ATOM 923 O O . ASP A 1 118 ? -18.120 -1.756 22.207 1.00 55.94 118 ASP A O 1
ATOM 927 N N . ASP A 1 119 ? -19.026 0.274 22.066 1.00 58.25 119 ASP A N 1
ATOM 928 C CA . ASP A 1 119 ? -19.214 0.263 20.599 1.00 58.25 119 ASP A CA 1
ATOM 929 C C . ASP A 1 119 ? -17.919 0.642 19.828 1.00 58.25 119 ASP A C 1
ATOM 931 O O . ASP A 1 119 ? -17.878 0.584 18.594 1.00 58.25 119 ASP A O 1
ATOM 935 N N . GLU A 1 120 ? -16.833 0.963 20.542 1.00 57.94 120 GLU A N 1
ATOM 936 C CA . GLU A 1 120 ? -15.513 1.362 20.011 1.00 57.94 120 GLU A CA 1
ATOM 937 C C . GLU A 1 120 ? -14.834 0.237 19.191 1.00 57.94 120 GLU A C 1
ATOM 939 O O . GLU A 1 120 ? -13.990 0.478 18.332 1.00 57.94 120 GLU A O 1
ATOM 944 N N . SER A 1 121 ? -15.228 -1.029 19.377 1.00 61.78 121 SER A N 1
ATOM 945 C CA . SER A 1 121 ? -14.580 -2.172 18.708 1.00 61.78 121 SER A CA 1
ATOM 946 C C . SER A 1 121 ? -14.904 -2.296 17.207 1.00 61.78 121 SER A C 1
ATOM 948 O O . SER A 1 121 ? -14.119 -2.864 16.434 1.00 61.78 121 SER A O 1
ATOM 950 N N . SER A 1 122 ? -16.065 -1.808 16.752 1.00 65.81 122 SER A N 1
ATOM 951 C CA . SER A 1 122 ? -16.523 -2.072 15.377 1.00 65.81 122 SER A CA 1
ATOM 952 C C . SER A 1 122 ? -15.859 -1.180 14.319 1.00 65.81 122 SER A C 1
ATOM 954 O O . SER A 1 122 ? -15.853 -1.543 13.133 1.00 65.81 122 SER A O 1
ATOM 956 N N . THR A 1 123 ? -15.363 -0.011 14.709 1.00 68.88 123 THR A N 1
ATOM 957 C CA . THR A 1 123 ? -14.743 1.001 13.839 1.00 68.88 123 THR A CA 1
ATOM 958 C C . THR A 1 123 ? -13.338 0.557 13.437 1.00 68.88 123 THR A C 1
ATOM 960 O O . THR A 1 123 ? -13.067 0.361 12.242 1.00 68.88 123 THR A O 1
ATOM 963 N N . SER A 1 124 ? -12.518 0.200 14.429 1.00 81.25 124 SER A N 1
ATOM 964 C CA . SER A 1 124 ? -11.145 -0.292 14.266 1.00 81.25 124 SER A CA 1
ATOM 965 C C . SER A 1 124 ? -11.069 -1.511 13.347 1.00 81.25 124 SER A C 1
ATOM 967 O O . SER A 1 124 ? -10.241 -1.557 12.438 1.00 81.25 124 SER A O 1
ATOM 969 N N . GLN A 1 125 ? -12.017 -2.451 13.451 1.00 89.88 125 GLN A N 1
ATOM 970 C CA . GLN A 1 125 ? -12.027 -3.644 12.594 1.00 89.88 125 GLN A CA 1
ATOM 971 C C . GLN A 1 125 ? -12.184 -3.307 11.096 1.00 89.88 125 GLN A C 1
ATOM 973 O O . GLN A 1 125 ? -11.629 -3.980 10.215 1.00 89.88 125 GLN A O 1
ATOM 978 N N . ALA A 1 126 ? -12.978 -2.286 10.769 1.00 90.25 126 ALA A N 1
ATOM 979 C CA . ALA A 1 126 ? -13.193 -1.891 9.383 1.00 90.25 126 ALA A CA 1
ATOM 980 C C . ALA A 1 126 ? -11.978 -1.151 8.807 1.00 90.25 126 ALA A C 1
ATOM 982 O O . ALA A 1 126 ? -11.613 -1.414 7.657 1.00 90.25 126 ALA A O 1
ATOM 983 N N . VAL A 1 127 ? -11.355 -0.270 9.597 1.00 92.88 127 VAL A N 1
ATOM 984 C CA . VAL A 1 127 ? -10.113 0.430 9.233 1.00 92.88 127 VAL A CA 1
ATOM 985 C C . VAL A 1 127 ? -8.983 -0.580 9.031 1.00 92.88 127 VAL A C 1
ATOM 987 O O . VAL A 1 127 ? -8.373 -0.604 7.962 1.00 92.88 127 VAL A O 1
ATOM 990 N N . GLU A 1 128 ? -8.804 -1.515 9.966 1.00 93.69 128 GLU A N 1
ATOM 991 C CA . GLU A 1 128 ? -7.811 -2.591 9.881 1.00 93.69 128 GLU A CA 1
ATOM 992 C C . GLU A 1 128 ? -8.025 -3.467 8.632 1.00 93.69 128 GLU A C 1
ATOM 994 O O . GLU A 1 128 ? -7.084 -3.855 7.931 1.00 93.69 128 GLU A O 1
ATOM 999 N N . THR A 1 129 ? -9.283 -3.761 8.284 1.00 95.00 129 THR A N 1
ATOM 1000 C CA . THR A 1 129 ? -9.597 -4.513 7.061 1.00 95.00 129 THR A CA 1
ATOM 1001 C C . THR A 1 129 ? -9.166 -3.749 5.808 1.00 95.00 129 THR A C 1
ATOM 1003 O O . THR A 1 129 ? -8.618 -4.357 4.884 1.00 95.00 129 THR A O 1
ATOM 1006 N N . LEU A 1 130 ? -9.411 -2.437 5.747 1.00 94.88 130 LEU A N 1
ATOM 1007 C CA . LEU A 1 130 ? -9.017 -1.607 4.607 1.00 94.88 130 LEU A CA 1
ATOM 1008 C C . LEU A 1 130 ? -7.494 -1.458 4.519 1.00 94.88 130 LEU A C 1
ATOM 1010 O O . LEU A 1 130 ? -6.949 -1.640 3.430 1.00 94.88 130 LEU A O 1
ATOM 1014 N N . TYR A 1 131 ? -6.813 -1.248 5.646 1.00 95.81 131 TYR A N 1
ATOM 1015 C CA . TYR A 1 131 ? -5.352 -1.256 5.757 1.00 95.81 131 TYR A CA 1
ATOM 1016 C C . TYR A 1 131 ? -4.748 -2.539 5.162 1.00 95.81 131 TYR A C 1
ATOM 1018 O O . TYR A 1 131 ? -3.961 -2.501 4.212 1.00 95.81 131 TYR A O 1
ATOM 1026 N N . ASN A 1 132 ? -5.240 -3.699 5.606 1.00 96.12 132 ASN A N 1
ATOM 1027 C CA . ASN A 1 132 ? -4.819 -5.008 5.105 1.00 96.12 132 ASN A CA 1
ATOM 1028 C C . ASN A 1 132 ? -5.066 -5.199 3.595 1.00 96.12 132 ASN A C 1
ATOM 1030 O O . ASN A 1 132 ? -4.368 -5.970 2.924 1.00 96.12 132 ASN A O 1
ATOM 1034 N N . VAL A 1 133 ? -6.115 -4.579 3.046 1.00 97.62 133 VAL A N 1
ATOM 1035 C CA . VAL A 1 133 ? -6.403 -4.619 1.606 1.00 97.62 133 VAL A CA 1
ATOM 1036 C C . VAL A 1 133 ? -5.454 -3.698 0.845 1.00 97.62 133 VAL A C 1
ATOM 1038 O O . VAL A 1 133 ? -4.947 -4.120 -0.196 1.00 97.62 133 VAL A O 1
ATOM 1041 N N . ALA A 1 134 ? -5.187 -2.495 1.358 1.00 97.25 134 ALA A N 1
ATOM 1042 C CA . ALA A 1 134 ? -4.267 -1.538 0.757 1.00 97.25 134 ALA A CA 1
ATOM 1043 C C . ALA A 1 134 ? -2.849 -2.119 0.644 1.00 97.25 134 ALA A C 1
ATOM 1045 O O . ALA A 1 134 ? -2.309 -2.145 -0.462 1.00 97.25 134 ALA A O 1
ATOM 1046 N N . GLN A 1 135 ? -2.315 -2.718 1.717 1.00 96.88 135 GLN A N 1
ATOM 1047 C CA . GLN A 1 135 ? -1.016 -3.410 1.690 1.00 96.88 135 GLN A CA 1
ATOM 1048 C C . GLN A 1 135 ? -0.960 -4.491 0.603 1.00 96.88 135 GLN A C 1
ATOM 1050 O O . GLN A 1 135 ? -0.104 -4.471 -0.277 1.00 96.88 135 GLN A O 1
ATOM 1055 N N . LYS A 1 136 ? -1.957 -5.387 0.561 1.00 97.94 136 LYS A N 1
ATOM 1056 C CA . LYS A 1 136 ? -2.015 -6.461 -0.452 1.00 97.94 136 LYS A CA 1
ATOM 1057 C C . LYS A 1 136 ? -2.143 -5.947 -1.884 1.00 97.94 136 LYS A C 1
ATOM 1059 O O . LYS A 1 136 ? -1.816 -6.681 -2.824 1.00 97.94 136 LYS A O 1
ATOM 1064 N N . LEU A 1 137 ? -2.736 -4.771 -2.083 1.00 97.88 137 LEU A N 1
ATOM 1065 C CA . LEU A 1 137 ? -2.817 -4.133 -3.393 1.00 97.88 137 LEU A CA 1
ATOM 1066 C C . LEU A 1 137 ? -1.462 -3.548 -3.782 1.00 97.88 137 LEU A C 1
ATOM 1068 O O . LEU A 1 137 ? -1.031 -3.790 -4.912 1.00 97.88 137 LEU A O 1
ATOM 1072 N N . LEU A 1 138 ? -0.782 -2.879 -2.850 1.00 97.12 138 LEU A N 1
ATOM 1073 C CA . LEU A 1 138 ? 0.536 -2.289 -3.063 1.00 97.12 138 LEU A CA 1
ATOM 1074 C C . LEU A 1 138 ? 1.604 -3.363 -3.325 1.00 97.12 138 LEU A C 1
ATOM 1076 O O . LEU A 1 138 ? 2.303 -3.281 -4.330 1.00 97.12 138 LEU A O 1
ATOM 1080 N N . ASP A 1 139 ? 1.610 -4.467 -2.573 1.00 97.69 139 ASP A N 1
ATOM 1081 C CA . ASP A 1 139 ? 2.492 -5.624 -2.819 1.00 97.69 139 ASP A CA 1
ATOM 1082 C C . ASP A 1 139 ? 2.315 -6.212 -4.226 1.00 97.69 139 ASP A C 1
ATOM 1084 O O . ASP A 1 139 ? 3.260 -6.598 -4.922 1.00 97.69 139 ASP A O 1
ATOM 1088 N N . LYS A 1 140 ? 1.061 -6.305 -4.682 1.00 98.00 140 LYS A N 1
ATOM 1089 C CA . LYS A 1 140 ? 0.764 -6.793 -6.034 1.00 98.00 140 LYS A CA 1
ATOM 1090 C C . LYS A 1 140 ? 1.151 -5.774 -7.091 1.00 98.00 140 LYS A C 1
ATOM 1092 O O . LYS A 1 140 ? 1.543 -6.190 -8.184 1.00 98.00 140 LYS A O 1
ATOM 1097 N N . ALA A 1 141 ? 0.994 -4.482 -6.808 1.00 97.56 141 ALA A N 1
ATOM 1098 C CA . ALA A 1 141 ? 1.467 -3.421 -7.681 1.00 97.56 141 ALA A CA 1
ATOM 1099 C C . ALA A 1 141 ? 2.984 -3.543 -7.842 1.00 97.56 141 ALA A C 1
ATOM 1101 O O . ALA A 1 141 ? 3.451 -3.607 -8.981 1.00 97.56 141 ALA A O 1
ATOM 1102 N N . LYS A 1 142 ? 3.712 -3.714 -6.729 1.00 97.56 142 LYS A N 1
ATOM 1103 C CA . LYS A 1 142 ? 5.161 -3.926 -6.686 1.00 97.56 142 LYS A CA 1
ATOM 1104 C C . LYS A 1 142 ? 5.590 -5.089 -7.566 1.00 97.56 142 LYS A C 1
ATOM 1106 O O . LYS A 1 142 ? 6.295 -4.901 -8.554 1.00 97.56 142 LYS A O 1
ATOM 1111 N N . GLN A 1 143 ? 5.005 -6.266 -7.345 1.00 98.00 143 GLN A N 1
ATOM 1112 C CA . GLN A 1 143 ? 5.265 -7.443 -8.178 1.00 98.00 143 GLN A CA 1
ATOM 1113 C C . GLN A 1 143 ? 4.992 -7.190 -9.676 1.00 98.00 143 GLN A C 1
ATOM 1115 O O . GLN A 1 143 ? 5.653 -7.741 -10.558 1.00 98.00 143 GLN A O 1
ATOM 1120 N N . LYS A 1 144 ? 3.964 -6.403 -10.016 1.00 97.75 144 LYS A N 1
ATOM 1121 C CA . LYS A 1 144 ? 3.645 -6.085 -11.418 1.00 97.75 144 LYS A CA 1
ATOM 1122 C C . LYS A 1 144 ? 4.638 -5.090 -12.013 1.00 97.75 144 LYS A C 1
ATOM 1124 O O . LYS A 1 144 ? 4.939 -5.222 -13.200 1.00 97.75 144 LYS A O 1
ATOM 1129 N N . ALA A 1 145 ? 5.140 -4.144 -11.230 1.00 97.00 145 ALA A N 1
ATOM 1130 C CA . ALA A 1 145 ? 6.185 -3.218 -11.638 1.00 97.00 145 ALA A CA 1
ATOM 1131 C C . ALA A 1 145 ? 7.519 -3.947 -11.871 1.00 97.00 145 ALA A C 1
ATOM 1133 O O . ALA A 1 145 ? 8.086 -3.795 -12.952 1.00 97.00 145 ALA A O 1
ATOM 1134 N N . GLU A 1 146 ? 7.923 -4.853 -10.973 1.00 96.69 146 GLU A N 1
ATOM 1135 C CA . GLU A 1 146 ? 9.095 -5.736 -11.141 1.00 96.69 146 GLU A CA 1
ATOM 1136 C C . GLU A 1 146 ? 9.018 -6.570 -12.437 1.00 96.69 146 GLU A C 1
ATOM 1138 O O . GLU A 1 146 ? 10.005 -6.788 -13.141 1.00 96.69 146 GLU A O 1
ATOM 1143 N N . GLU A 1 147 ? 7.813 -7.020 -12.809 1.00 97.56 147 GLU A N 1
ATOM 1144 C CA . GLU A 1 147 ? 7.549 -7.728 -14.070 1.00 97.56 147 GLU A CA 1
ATOM 1145 C C . GLU A 1 147 ? 7.588 -6.813 -15.320 1.00 97.56 147 GLU A C 1
ATOM 1147 O O . GLU A 1 147 ? 7.350 -7.292 -16.437 1.00 97.56 147 GLU A O 1
ATOM 1152 N N . GLY A 1 148 ? 7.816 -5.506 -15.156 1.00 96.12 148 GLY A N 1
ATOM 1153 C CA . GLY A 1 148 ? 7.755 -4.486 -16.208 1.00 96.12 148 GLY A CA 1
ATOM 1154 C C . GLY A 1 148 ? 6.334 -4.196 -16.707 1.00 96.12 148 GLY A C 1
ATOM 1155 O O . GLY A 1 148 ? 6.140 -3.717 -17.827 1.00 96.12 148 GLY A O 1
ATOM 1156 N N . LYS A 1 149 ? 5.302 -4.536 -15.923 1.00 97.56 149 LYS A N 1
ATOM 1157 C CA . LYS A 1 149 ? 3.881 -4.359 -16.273 1.00 97.56 149 LYS A CA 1
ATOM 1158 C C . LYS A 1 149 ? 3.306 -3.103 -15.623 1.00 97.56 149 LYS A C 1
ATOM 1160 O O . LYS A 1 149 ? 2.294 -3.174 -14.925 1.00 97.56 149 LYS A O 1
ATOM 1165 N N . PHE A 1 150 ? 3.898 -1.949 -15.921 1.00 95.62 150 PHE A N 1
ATOM 1166 C CA . PHE A 1 150 ? 3.553 -0.669 -15.291 1.00 95.62 150 PHE A CA 1
ATOM 1167 C C . PHE A 1 150 ? 2.072 -0.287 -15.401 1.00 95.62 150 PHE A C 1
ATOM 1169 O O . PHE A 1 150 ? 1.501 0.187 -14.436 1.00 95.62 150 PHE A O 1
ATOM 1176 N N . GLY A 1 151 ? 1.388 -0.594 -16.510 1.00 94.81 151 GLY A N 1
ATOM 1177 C CA . GLY A 1 151 ? -0.056 -0.324 -16.611 1.00 94.81 151 GLY A CA 1
ATOM 1178 C C . GLY A 1 151 ? -0.924 -1.148 -15.645 1.00 94.81 151 GLY A C 1
ATOM 1179 O O . GLY A 1 151 ? -2.006 -0.714 -15.266 1.00 94.81 151 GLY A O 1
ATOM 1180 N N . ALA A 1 152 ? -0.470 -2.343 -15.248 1.00 96.81 152 ALA A N 1
ATOM 1181 C CA . ALA A 1 152 ? -1.136 -3.134 -14.214 1.00 96.81 152 ALA A CA 1
ATOM 1182 C C . ALA A 1 152 ? -0.723 -2.683 -12.808 1.00 96.81 152 ALA A C 1
ATOM 1184 O O . ALA A 1 152 ? -1.574 -2.688 -11.924 1.00 96.81 152 ALA A O 1
ATOM 1185 N N . ALA A 1 153 ? 0.545 -2.294 -12.628 1.00 96.81 153 ALA A N 1
ATOM 1186 C CA . ALA A 1 153 ? 1.031 -1.690 -11.391 1.00 96.81 153 ALA A CA 1
ATOM 1187 C C . ALA A 1 153 ? 0.234 -0.418 -11.070 1.00 96.81 153 ALA A C 1
ATOM 1189 O O . ALA A 1 153 ? -0.416 -0.401 -10.039 1.00 96.81 153 ALA A O 1
ATOM 1190 N N . HIS A 1 154 ? 0.124 0.518 -12.020 1.00 97.06 154 HIS A N 1
ATOM 1191 C CA . HIS A 1 154 ? -0.678 1.746 -11.928 1.00 97.06 154 HIS A CA 1
ATOM 1192 C C . HIS A 1 154 ? -2.113 1.498 -11.435 1.00 97.06 154 HIS A C 1
ATOM 1194 O O . HIS A 1 154 ? -2.612 2.137 -10.520 1.00 97.06 154 HIS A O 1
ATOM 1200 N N . GLY A 1 155 ? -2.816 0.531 -12.037 1.00 96.38 155 GLY A N 1
ATOM 1201 C CA . GLY A 1 155 ? -4.191 0.232 -11.631 1.00 96.38 155 GLY A CA 1
ATOM 1202 C C . GLY A 1 155 ? -4.301 -0.319 -10.204 1.00 96.38 155 GLY A C 1
ATOM 1203 O O . GLY A 1 155 ? -5.340 -0.154 -9.570 1.00 96.38 155 GLY A O 1
ATOM 1204 N N . LEU A 1 156 ? -3.257 -0.990 -9.713 1.00 97.88 156 LEU A N 1
ATOM 1205 C CA . LEU A 1 156 ? -3.2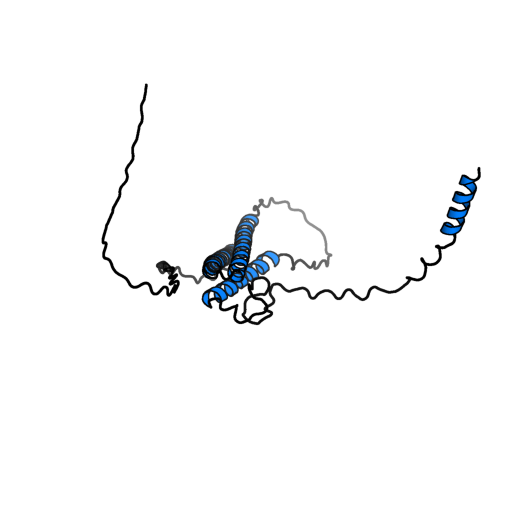07 -1.559 -8.369 1.00 97.88 156 LEU A CA 1
ATOM 1206 C C . LEU A 1 156 ? -2.713 -0.545 -7.332 1.00 97.88 156 LEU A C 1
ATOM 1208 O O . LEU A 1 156 ? -3.317 -0.484 -6.267 1.00 97.88 156 LEU A O 1
ATOM 1212 N N . SER A 1 157 ? -1.692 0.258 -7.642 1.00 96.38 157 SER A N 1
ATOM 1213 C CA . SER A 1 157 ? -1.196 1.346 -6.788 1.00 96.38 157 SER A CA 1
ATOM 1214 C C . SER A 1 157 ? -2.278 2.401 -6.583 1.00 96.38 157 SER A C 1
ATOM 1216 O O . SER A 1 157 ? -2.569 2.745 -5.445 1.00 96.38 157 SER A O 1
ATOM 1218 N N . ASN A 1 158 ? -2.994 2.799 -7.640 1.00 96.62 158 ASN A N 1
ATOM 1219 C CA . ASN A 1 158 ? -4.134 3.708 -7.506 1.00 96.62 158 ASN A CA 1
ATOM 1220 C C . ASN A 1 158 ? -5.253 3.113 -6.632 1.00 96.62 158 ASN A C 1
ATOM 1222 O O . ASN A 1 158 ? -5.855 3.794 -5.808 1.00 96.62 158 ASN A O 1
ATOM 1226 N N . ALA A 1 159 ? -5.538 1.814 -6.781 1.00 97.44 159 ALA A N 1
ATOM 1227 C CA . ALA A 1 159 ? -6.513 1.147 -5.923 1.00 97.44 159 ALA A CA 1
ATOM 1228 C C . ALA A 1 159 ? -6.045 1.085 -4.458 1.00 97.44 159 ALA A C 1
ATOM 1230 O O . ALA A 1 159 ? -6.874 1.236 -3.562 1.00 97.44 159 ALA A O 1
ATOM 1231 N N . ALA A 1 160 ? -4.748 0.867 -4.215 1.00 97.38 160 ALA A N 1
ATOM 1232 C CA . ALA A 1 160 ? -4.158 0.900 -2.882 1.00 97.38 160 ALA A CA 1
ATOM 1233 C C . ALA A 1 160 ? -4.295 2.295 -2.263 1.00 97.38 160 ALA A C 1
ATOM 1235 O O . ALA A 1 160 ? -4.845 2.393 -1.172 1.00 97.38 160 ALA A O 1
ATOM 1236 N N . LEU A 1 161 ? -3.916 3.343 -3.004 1.00 96.69 161 LEU A N 1
ATOM 1237 C CA . LEU A 1 161 ? -4.007 4.750 -2.609 1.00 96.69 161 LEU A CA 1
ATOM 1238 C C . LEU A 1 161 ? -5.416 5.138 -2.148 1.00 96.69 161 LEU A C 1
ATOM 1240 O O . LEU A 1 161 ? -5.596 5.624 -1.036 1.00 96.69 161 LEU A O 1
ATOM 1244 N N . HIS A 1 162 ? -6.441 4.868 -2.962 1.00 97.19 162 HIS A N 1
ATOM 1245 C CA . HIS A 1 162 ? -7.821 5.165 -2.565 1.00 97.19 162 HIS A CA 1
ATOM 1246 C C . HIS A 1 162 ? -8.296 4.299 -1.393 1.00 97.19 162 HIS A C 1
ATOM 1248 O O . HIS A 1 162 ? -9.115 4.739 -0.591 1.00 97.19 162 HIS A O 1
ATOM 1254 N N . THR A 1 163 ? -7.831 3.050 -1.292 1.00 96.94 163 THR A N 1
ATOM 1255 C CA . THR A 1 163 ? -8.229 2.168 -0.186 1.00 96.94 163 THR A CA 1
ATOM 1256 C C . THR A 1 163 ? -7.640 2.651 1.137 1.00 96.94 163 THR A C 1
ATOM 1258 O O . THR A 1 163 ? -8.374 2.713 2.120 1.00 96.94 163 THR A O 1
ATOM 1261 N N . SER A 1 164 ? -6.355 3.014 1.160 1.00 96.12 164 SER A N 1
ATOM 1262 C CA . SER A 1 164 ? -5.693 3.547 2.351 1.00 96.12 164 SER A CA 1
ATOM 1263 C C . SER A 1 164 ? -6.206 4.943 2.703 1.00 96.12 164 SER A C 1
ATOM 1265 O O . SER A 1 164 ? -6.531 5.179 3.859 1.00 96.12 164 SER A O 1
ATOM 1267 N N . GLY A 1 165 ? -6.416 5.822 1.717 1.00 94.75 165 GLY A N 1
ATOM 1268 C CA . GLY A 1 165 ? -7.021 7.140 1.944 1.00 94.75 165 GLY A CA 1
ATOM 1269 C C . GLY A 1 165 ? -8.415 7.040 2.573 1.00 94.75 165 GLY A C 1
ATOM 1270 O O . GLY A 1 165 ? -8.682 7.665 3.591 1.00 94.75 165 GLY A O 1
ATOM 1271 N N . ASN A 1 166 ? -9.277 6.158 2.052 1.00 93.56 166 ASN A N 1
ATOM 1272 C CA . ASN A 1 166 ? -10.597 5.918 2.645 1.00 93.56 166 ASN A CA 1
ATOM 1273 C C . ASN A 1 166 ? -10.525 5.348 4.068 1.00 93.56 166 ASN A C 1
ATOM 1275 O O . ASN A 1 166 ? -11.402 5.638 4.879 1.00 93.56 166 ASN A O 1
ATOM 1279 N N . ALA A 1 167 ? -9.532 4.505 4.365 1.00 94.38 167 ALA A N 1
ATOM 1280 C CA . ALA A 1 167 ? -9.331 3.978 5.712 1.00 94.38 167 ALA A CA 1
ATOM 1281 C C . ALA A 1 167 ? -8.938 5.098 6.681 1.00 94.38 167 ALA A C 1
ATOM 1283 O O . ALA A 1 167 ? -9.488 5.171 7.775 1.00 94.38 167 ALA A O 1
ATOM 1284 N N . LEU A 1 168 ? -8.054 5.995 6.242 1.00 92.81 168 LEU A N 1
ATOM 1285 C CA . LEU A 1 168 ? -7.560 7.108 7.039 1.00 92.81 168 LEU A CA 1
ATOM 1286 C C . LEU A 1 168 ? -8.656 8.142 7.310 1.00 92.81 168 LEU A C 1
ATOM 1288 O O . LEU A 1 168 ? -8.892 8.499 8.459 1.00 92.81 168 LEU A O 1
ATOM 1292 N N . SER A 1 169 ? -9.393 8.561 6.278 1.00 91.44 169 SER A N 1
ATOM 1293 C CA . SER A 1 169 ? -10.550 9.451 6.447 1.00 91.44 169 SER A CA 1
ATOM 1294 C C . SER A 1 169 ? -11.604 8.830 7.361 1.00 91.44 169 SER A C 1
ATOM 1296 O O . SER A 1 169 ? -12.233 9.520 8.158 1.00 91.44 169 SER A O 1
ATOM 1298 N N . LYS A 1 170 ? -11.803 7.509 7.264 1.00 91.38 170 LYS A N 1
ATOM 1299 C CA . LYS A 1 170 ? -12.732 6.803 8.139 1.00 91.38 170 LYS A CA 1
ATOM 1300 C C . LYS A 1 170 ? -12.275 6.848 9.599 1.00 91.38 170 LYS A C 1
ATOM 1302 O O . LYS A 1 170 ? -13.109 7.162 10.439 1.00 91.38 170 LYS A O 1
ATOM 1307 N N . TYR A 1 171 ? -10.998 6.579 9.859 1.00 90.38 171 TYR A N 1
ATOM 1308 C CA . TYR A 1 171 ? -10.411 6.660 11.194 1.00 90.38 171 TYR A CA 1
ATOM 1309 C C . TYR A 1 171 ? -10.555 8.068 11.788 1.00 90.38 171 TYR A C 1
ATOM 1311 O O . TYR A 1 171 ? -11.135 8.227 12.855 1.00 90.38 171 TYR A O 1
ATOM 1319 N N . LYS A 1 172 ? -10.139 9.106 11.048 1.00 88.94 172 LYS A N 1
ATOM 1320 C CA . LYS A 1 172 ? -10.201 10.509 11.504 1.00 88.94 172 LYS A CA 1
ATOM 1321 C C . LYS A 1 172 ? -11.617 10.937 11.890 1.00 88.94 172 LYS A C 1
ATOM 1323 O O . LYS A 1 172 ? -11.824 11.545 12.935 1.00 88.94 172 LYS A O 1
ATOM 1328 N N . ARG A 1 173 ? -12.608 10.550 11.085 1.00 87.31 173 ARG A N 1
ATOM 1329 C CA . ARG A 1 173 ? -14.025 10.776 11.394 1.00 87.31 173 ARG A CA 1
ATOM 1330 C C . ARG A 1 173 ? -14.496 10.054 12.646 1.00 87.31 173 ARG A C 1
ATOM 1332 O O . ARG A 1 173 ? -15.288 10.607 13.403 1.00 87.31 173 ARG A O 1
ATOM 1339 N N . GLU A 1 174 ? -14.082 8.806 12.826 1.00 85.31 174 GLU A N 1
ATOM 1340 C CA . GLU A 1 174 ? -14.525 7.989 13.957 1.00 85.31 174 GLU A CA 1
ATOM 1341 C C . GLU A 1 174 ? -13.901 8.475 15.275 1.00 85.31 174 GLU A C 1
ATOM 1343 O O . GLU A 1 174 ? -14.597 8.496 16.285 1.00 85.31 174 GLU A O 1
ATOM 1348 N N . ASN A 1 175 ? -12.679 9.012 15.238 1.00 84.56 175 ASN A N 1
ATOM 1349 C CA . ASN A 1 175 ? -11.983 9.554 16.410 1.00 84.56 175 ASN A CA 1
ATOM 1350 C C . ASN A 1 175 ? -12.273 11.046 16.676 1.00 84.56 175 ASN A C 1
ATOM 1352 O O . ASN A 1 175 ? -11.676 11.649 17.566 1.00 84.56 175 ASN A O 1
ATOM 1356 N N . GLY A 1 176 ? -13.193 11.664 15.925 1.00 77.88 176 GLY A N 1
ATOM 1357 C CA . GLY A 1 176 ? -13.569 13.068 16.120 1.00 77.88 176 GLY A CA 1
ATOM 1358 C C . GLY A 1 176 ? -12.482 14.076 15.727 1.00 77.88 176 GLY A C 1
ATOM 1359 O O . GLY A 1 176 ? -12.529 15.221 16.172 1.00 77.88 176 GLY A O 1
ATOM 1360 N N . GLU A 1 177 ? -11.529 13.669 14.885 1.00 73.88 177 GLU A N 1
ATOM 1361 C CA . GLU A 1 177 ? -10.485 14.528 14.310 1.00 73.88 177 GLU A CA 1
ATOM 1362 C C . GLU A 1 177 ? -10.933 15.223 13.013 1.00 73.88 177 GLU A C 1
ATOM 1364 O O . GLU A 1 177 ? -10.108 15.755 12.272 1.00 73.88 177 GLU A O 1
ATOM 1369 N N . GLU A 1 178 ? -12.232 15.211 12.695 1.00 60.38 178 GLU A N 1
ATOM 1370 C CA . GLU A 1 178 ? -12.760 15.974 11.564 1.00 60.38 178 GLU A CA 1
ATOM 1371 C C . GLU A 1 178 ? -12.541 17.475 11.802 1.00 60.38 178 GLU A C 1
ATOM 1373 O O . GLU A 1 178 ? -13.236 18.112 12.595 1.00 60.38 178 GLU A O 1
ATOM 1378 N N . ASP A 1 179 ? -11.573 18.045 11.080 1.00 56.72 179 ASP A N 1
ATOM 1379 C CA . ASP A 1 179 ? -11.511 19.479 10.825 1.00 56.72 179 ASP A CA 1
ATOM 1380 C C . ASP A 1 179 ? -12.874 19.893 10.237 1.00 56.72 179 ASP A C 1
ATOM 1382 O O . ASP A 1 179 ? -13.244 19.461 9.146 1.00 56.72 179 ASP A O 1
ATOM 1386 N N . GLU A 1 180 ? -13.638 20.716 10.962 1.00 57.47 180 GLU A N 1
ATOM 1387 C CA . GLU A 1 180 ? -15.006 21.166 10.629 1.00 57.47 180 GLU A CA 1
ATOM 1388 C C . GLU A 1 180 ? -15.125 21.970 9.301 1.00 57.47 180 GLU A C 1
ATOM 1390 O O . GLU A 1 180 ? -16.139 22.628 9.065 1.00 57.47 180 GLU A O 1
ATOM 1395 N N . ASP A 1 181 ? -14.111 21.943 8.432 1.00 57.59 181 ASP A N 1
ATOM 1396 C CA . ASP A 1 181 ? -13.928 22.856 7.300 1.00 57.59 181 ASP A CA 1
ATOM 1397 C C . ASP A 1 181 ? -14.013 22.198 5.904 1.00 57.59 181 ASP A C 1
ATOM 1399 O O . ASP A 1 181 ? -13.882 22.904 4.899 1.00 57.59 181 ASP A O 1
ATOM 1403 N N . GLU A 1 182 ? -14.287 20.893 5.780 1.00 56.69 182 GLU A N 1
ATOM 1404 C CA . GLU A 1 182 ? -14.639 20.305 4.475 1.00 56.69 182 GLU A CA 1
ATOM 1405 C C . GLU A 1 182 ? -16.116 20.586 4.154 1.00 56.69 182 GLU A C 1
ATOM 1407 O O . GLU A 1 182 ? -16.998 19.736 4.269 1.00 56.69 182 GLU A O 1
ATOM 1412 N N . GLU A 1 183 ? -16.406 21.835 3.769 1.00 52.34 183 GLU A N 1
ATOM 1413 C CA . GLU A 1 183 ? -17.632 22.141 3.033 1.00 52.34 183 GLU A CA 1
ATOM 1414 C C . GLU A 1 183 ? -17.670 21.241 1.789 1.00 52.34 183 GLU A C 1
ATOM 1416 O O . GLU A 1 183 ? -16.782 21.330 0.942 1.00 52.34 183 GLU A O 1
ATOM 1421 N N . ASP A 1 184 ? -18.697 20.384 1.716 1.00 52.19 184 ASP A N 1
ATOM 1422 C CA . ASP A 1 184 ? -19.096 19.556 0.573 1.00 52.19 184 ASP A CA 1
ATOM 1423 C C . ASP A 1 184 ? -19.154 20.390 -0.726 1.00 52.19 184 ASP A C 1
ATOM 1425 O O . ASP A 1 184 ? -20.224 20.804 -1.188 1.00 52.19 184 ASP A O 1
ATOM 1429 N N . ASP A 1 185 ? -18.008 20.643 -1.354 1.00 53.62 185 ASP A N 1
ATOM 1430 C CA . ASP A 1 185 ? -17.952 20.949 -2.773 1.00 53.62 185 ASP A CA 1
ATOM 1431 C C . ASP A 1 185 ? -18.075 19.596 -3.480 1.00 53.62 185 ASP A C 1
ATOM 1433 O O . ASP A 1 185 ? -17.093 18.937 -3.824 1.00 53.62 185 ASP A O 1
ATOM 1437 N N . ASP A 1 186 ? -19.333 19.180 -3.667 1.00 52.00 186 ASP A N 1
ATOM 1438 C CA . ASP A 1 186 ? -19.791 18.214 -4.671 1.00 52.00 186 ASP A CA 1
ATOM 1439 C C . ASP A 1 186 ? -19.396 18.715 -6.086 1.00 52.00 186 ASP A C 1
ATOM 1441 O O . ASP A 1 186 ? -20.237 18.905 -6.974 1.00 52.00 186 ASP A O 1
ATOM 1445 N N . GLU A 1 187 ? -18.113 18.994 -6.326 1.00 53.47 187 GLU A N 1
ATOM 1446 C CA . GLU A 1 187 ? -17.585 19.123 -7.668 1.00 53.47 187 GLU A CA 1
ATOM 1447 C C . GLU A 1 187 ? -17.621 17.720 -8.253 1.00 53.47 187 GLU A C 1
ATOM 1449 O O . GLU A 1 187 ? -16.772 16.882 -7.964 1.00 53.47 187 GLU A O 1
ATOM 1454 N N . ASP A 1 188 ? -18.677 17.477 -9.035 1.00 47.19 188 ASP A N 1
ATOM 1455 C CA . ASP A 1 188 ? -18.814 16.396 -9.999 1.00 47.19 188 ASP A CA 1
ATOM 1456 C C . ASP A 1 188 ? -17.432 16.064 -10.587 1.00 47.19 188 ASP A C 1
ATOM 1458 O O . ASP A 1 188 ? -16.998 16.674 -11.571 1.00 47.19 188 ASP A O 1
ATOM 1462 N N . GLU A 1 189 ? -16.735 15.099 -9.978 1.00 52.09 189 GLU A N 1
ATOM 1463 C CA . GLU A 1 189 ? -15.514 14.517 -10.508 1.00 52.09 189 GLU A CA 1
ATOM 1464 C C . GLU A 1 189 ? -15.974 13.728 -11.734 1.00 52.09 189 GLU A C 1
ATOM 1466 O O . GLU A 1 189 ? -16.310 12.539 -11.686 1.00 52.09 189 GLU A O 1
ATOM 1471 N N . GLU A 1 190 ? -16.154 14.460 -12.840 1.00 45.25 190 GLU A N 1
ATOM 1472 C CA . GLU A 1 190 ? -16.447 13.922 -14.150 1.00 45.25 190 GLU A CA 1
ATOM 1473 C C . GLU A 1 190 ? -15.322 12.950 -14.436 1.00 45.25 190 GLU A C 1
ATOM 1475 O O . GLU A 1 190 ? -14.235 13.358 -14.836 1.00 45.25 190 GLU A O 1
ATOM 1480 N N . GLY A 1 191 ? -15.598 11.671 -14.167 1.00 45.97 191 GLY A N 1
ATOM 1481 C CA . GLY A 1 191 ? -14.649 10.593 -14.307 1.00 45.97 191 GLY A CA 1
ATOM 1482 C C . GLY A 1 191 ? -13.913 10.750 -15.622 1.00 45.97 191 GLY A C 1
ATOM 1483 O O . GLY A 1 191 ? -14.458 10.456 -16.694 1.00 45.97 191 GLY A O 1
ATOM 1484 N N . GLU A 1 192 ? -12.668 11.212 -15.514 1.00 46.59 192 GLU A N 1
ATOM 1485 C CA . GLU A 1 192 ? -11.668 11.137 -16.554 1.00 46.59 192 GLU A CA 1
ATOM 1486 C C . GLU A 1 192 ? -11.534 9.642 -16.814 1.00 46.59 192 GLU A C 1
ATOM 1488 O O . GLU A 1 192 ? -10.816 8.901 -16.143 1.00 46.59 192 GLU A O 1
ATOM 1493 N N . SER A 1 193 ? -12.354 9.139 -17.740 1.00 44.00 193 SER A N 1
ATOM 1494 C CA . SER A 1 193 ? -12.248 7.777 -18.211 1.00 44.00 193 SER A CA 1
ATOM 1495 C C . SER A 1 193 ? -10.894 7.749 -18.892 1.00 44.00 193 SER A C 1
ATOM 1497 O O . SER A 1 193 ? -10.780 8.181 -20.043 1.00 44.00 193 SER A O 1
ATOM 1499 N N . TYR A 1 194 ? -9.865 7.328 -18.157 1.00 46.81 194 TYR A N 1
ATOM 1500 C CA . TYR A 1 194 ? -8.524 7.194 -18.679 1.00 46.81 194 TYR A CA 1
ATOM 1501 C C . TYR A 1 194 ? -8.634 6.274 -19.882 1.00 46.81 194 TYR A C 1
ATOM 1503 O O . TYR A 1 194 ? -8.805 5.052 -19.785 1.00 46.81 194 TYR A O 1
ATOM 1511 N N . GLN A 1 195 ? -8.633 6.900 -21.058 1.00 38.72 195 GLN A N 1
ATOM 1512 C CA . GLN A 1 195 ? -8.509 6.200 -22.306 1.00 38.72 195 GLN A CA 1
ATOM 1513 C C . GLN A 1 195 ? -7.134 5.574 -22.217 1.00 38.72 195 GLN A C 1
ATOM 1515 O O . GLN A 1 195 ? -6.125 6.256 -22.362 1.00 38.72 195 GLN A O 1
ATOM 1520 N N . ASN A 1 196 ? -7.128 4.279 -21.913 1.00 44.59 196 ASN A N 1
ATOM 1521 C CA . ASN A 1 196 ? -5.992 3.390 -22.013 1.00 44.59 196 ASN A CA 1
ATOM 1522 C C . ASN A 1 196 ? -5.434 3.522 -23.436 1.00 44.59 196 ASN A C 1
ATOM 1524 O O . ASN A 1 196 ? -5.811 2.787 -24.353 1.00 44.59 196 ASN A O 1
ATOM 1528 N N . THR A 1 197 ? -4.582 4.522 -23.640 1.00 44.16 197 THR A N 1
ATOM 1529 C CA . THR A 1 197 ? -3.808 4.730 -24.852 1.00 44.16 197 THR A CA 1
ATOM 1530 C C . THR A 1 197 ? -2.617 3.803 -24.744 1.00 44.16 197 THR A C 1
ATOM 1532 O O . THR A 1 197 ? -1.459 4.191 -24.668 1.00 44.16 197 THR A O 1
ATOM 1535 N N . ASN A 1 198 ? -2.927 2.510 -24.810 1.00 45.16 198 ASN A N 1
ATOM 1536 C CA . ASN A 1 198 ? -2.000 1.504 -25.278 1.00 45.16 198 ASN A CA 1
ATOM 1537 C C . ASN A 1 198 ? -1.762 1.755 -26.780 1.00 45.16 198 ASN A C 1
ATOM 1539 O O . ASN A 1 198 ? -2.147 0.960 -27.641 1.00 45.16 198 ASN A O 1
ATOM 1543 N N . GLU A 1 199 ? -1.153 2.900 -27.111 1.00 42.75 199 GLU A N 1
ATOM 1544 C CA . GLU A 1 199 ? -0.438 3.113 -28.363 1.00 42.75 199 GLU A CA 1
ATOM 1545 C C . GLU A 1 199 ? 0.854 2.304 -28.279 1.00 42.75 199 GLU A C 1
ATOM 1547 O O . GLU A 1 199 ? 1.975 2.795 -28.175 1.00 42.75 199 GLU A O 1
ATOM 1552 N N . ASN A 1 200 ? 0.656 0.991 -28.344 1.00 44.47 200 ASN A N 1
ATOM 1553 C CA . ASN A 1 200 ? 1.659 0.034 -28.728 1.00 44.47 200 ASN A CA 1
ATOM 1554 C C . ASN A 1 200 ? 2.173 0.462 -30.108 1.00 44.47 200 ASN A C 1
ATOM 1556 O O . ASN A 1 200 ? 1.550 0.184 -31.140 1.00 44.47 200 ASN A O 1
ATOM 1560 N N . GLN A 1 201 ? 3.299 1.178 -30.119 1.00 47.03 201 GLN A N 1
ATOM 1561 C CA . GLN A 1 201 ? 4.095 1.473 -31.302 1.00 47.03 201 GLN A CA 1
ATOM 1562 C C . GLN A 1 201 ? 4.706 0.175 -31.844 1.00 47.03 201 GLN A C 1
ATOM 1564 O O . GLN A 1 201 ? 5.918 -0.022 -31.891 1.00 47.03 201 GLN A O 1
ATOM 1569 N N . ASN A 1 202 ? 3.852 -0.718 -32.331 1.00 45.00 202 ASN A N 1
ATOM 1570 C CA . ASN A 1 202 ? 4.252 -1.783 -33.220 1.00 45.00 202 ASN A CA 1
ATOM 1571 C C . ASN A 1 202 ? 4.458 -1.156 -34.601 1.00 45.00 202 ASN A C 1
ATOM 1573 O O . ASN A 1 202 ? 3.544 -1.073 -35.425 1.00 45.00 202 ASN A O 1
ATOM 1577 N N . GLN A 1 203 ? 5.677 -0.670 -34.840 1.00 44.94 203 GLN A N 1
ATOM 1578 C CA . GLN A 1 203 ? 6.157 -0.263 -36.155 1.00 44.94 203 GLN A CA 1
ATOM 1579 C C . GLN A 1 203 ? 6.265 -1.484 -37.082 1.00 44.94 203 GLN A C 1
ATOM 1581 O O . GLN A 1 203 ? 7.348 -1.859 -37.525 1.00 44.94 203 GLN A O 1
ATOM 1586 N N . ASN A 1 204 ? 5.135 -2.097 -37.436 1.00 45.97 204 ASN A N 1
ATOM 1587 C CA . ASN A 1 204 ? 5.079 -3.029 -38.545 1.00 45.97 204 ASN A CA 1
ATOM 1588 C C . ASN A 1 204 ? 4.545 -2.291 -39.771 1.00 45.97 204 ASN A C 1
ATOM 1590 O O . ASN A 1 204 ? 3.350 -2.062 -39.954 1.00 45.97 204 ASN A O 1
ATOM 1594 N N . LYS A 1 205 ? 5.494 -1.861 -40.602 1.00 47.59 205 LYS A N 1
ATOM 1595 C CA . LYS A 1 205 ? 5.315 -1.084 -41.830 1.00 47.59 205 LYS A CA 1
ATOM 1596 C C . LYS A 1 205 ? 4.693 -1.962 -42.929 1.00 47.59 205 LYS A C 1
ATOM 1598 O O . LYS A 1 205 ? 5.323 -2.262 -43.939 1.00 47.59 205 LYS A O 1
ATOM 1603 N N . GLY A 1 206 ? 3.446 -2.382 -42.730 1.00 45.56 206 GLY A N 1
ATOM 1604 C CA . GLY A 1 206 ? 2.614 -3.062 -43.718 1.00 45.56 206 GLY A CA 1
ATOM 1605 C C . GLY A 1 206 ? 1.780 -2.050 -44.498 1.00 45.56 206 GLY A C 1
ATOM 1606 O O . GLY A 1 206 ? 0.787 -1.535 -43.998 1.00 45.56 206 GLY A O 1
ATOM 1607 N N . LYS A 1 207 ? 2.204 -1.744 -45.728 1.00 47.94 207 LYS A N 1
ATOM 1608 C CA . LYS A 1 207 ? 1.465 -0.908 -46.687 1.00 47.94 207 LYS A CA 1
ATOM 1609 C C . LYS A 1 207 ? 0.012 -1.376 -46.819 1.00 47.94 207 LYS A C 1
ATOM 1611 O O . LYS A 1 207 ? -0.239 -2.535 -47.134 1.00 47.94 207 LYS A O 1
ATOM 1616 N N . GLY A 1 208 ? -0.911 -0.440 -46.625 1.00 46.09 208 GLY A N 1
ATOM 1617 C CA . GLY A 1 208 ? -2.339 -0.666 -46.762 1.00 46.09 208 GLY A CA 1
ATOM 1618 C C . GLY A 1 208 ? -2.803 -0.952 -48.189 1.00 46.09 208 GLY A C 1
ATOM 1619 O O . GLY A 1 208 ? -2.144 -0.613 -49.172 1.00 46.09 208 GLY A O 1
ATOM 1620 N N . ASN A 1 209 ? -3.971 -1.583 -48.255 1.00 49.69 209 ASN A N 1
ATOM 1621 C CA . ASN A 1 209 ? -5.158 -1.149 -48.995 1.00 49.69 209 ASN A CA 1
ATOM 1622 C C . ASN A 1 209 ? -6.198 -2.265 -48.846 1.00 49.69 209 ASN A C 1
ATOM 1624 O O . ASN A 1 209 ? -5.976 -3.346 -49.372 1.00 49.69 209 ASN A O 1
ATOM 1628 N N . ASP A 1 210 ? -7.311 -2.034 -48.151 1.00 50.59 210 ASP A N 1
ATOM 1629 C CA . ASP A 1 210 ? -8.605 -1.918 -48.831 1.00 50.59 210 ASP A CA 1
ATOM 1630 C C . ASP A 1 210 ? -9.737 -1.550 -47.863 1.00 50.59 210 ASP A C 1
ATOM 1632 O O . ASP A 1 210 ? -9.716 -1.834 -46.668 1.00 50.59 210 ASP A O 1
ATOM 1636 N N . LYS A 1 211 ? -10.723 -0.861 -48.425 1.00 56.97 211 LYS A N 1
ATOM 1637 C CA . LYS A 1 211 ? -11.920 -0.326 -47.788 1.00 56.97 211 LYS A CA 1
ATOM 1638 C C . LYS A 1 211 ? -12.890 -1.451 -47.436 1.00 56.97 211 LYS A C 1
ATOM 1640 O O . LYS A 1 211 ? -13.254 -2.245 -48.295 1.00 56.97 211 LYS A O 1
ATOM 1645 N N . GLY A 1 212 ? -13.448 -1.404 -46.231 1.00 48.59 212 GLY A N 1
ATOM 1646 C CA . GLY A 1 212 ? -14.588 -2.241 -45.864 1.00 48.59 212 GLY A CA 1
ATOM 1647 C C . GLY A 1 212 ? -15.353 -1.664 -44.685 1.00 48.59 212 GLY A C 1
ATOM 1648 O O . GLY A 1 212 ? -15.141 -2.068 -43.551 1.00 48.59 212 GLY A O 1
ATOM 1649 N N . LYS A 1 213 ? -16.239 -0.697 -44.952 1.00 56.53 213 LYS A N 1
ATOM 1650 C CA . LYS A 1 213 ? -17.325 -0.342 -44.031 1.00 56.53 213 LYS A CA 1
ATOM 1651 C C . LYS A 1 213 ? -18.282 -1.530 -43.966 1.00 56.53 213 LYS A C 1
ATOM 1653 O O . LYS A 1 213 ? -18.919 -1.808 -44.978 1.00 56.53 213 LYS A O 1
ATOM 1658 N N . ASP A 1 214 ? -18.447 -2.150 -42.802 1.00 54.28 214 ASP A N 1
ATOM 1659 C CA . ASP A 1 214 ? -19.619 -2.985 -42.551 1.00 54.28 214 ASP A CA 1
ATOM 1660 C C . ASP A 1 214 ? -20.143 -2.780 -41.122 1.00 54.28 214 ASP A C 1
ATOM 1662 O O . ASP A 1 214 ? -19.536 -3.176 -40.129 1.00 54.28 214 ASP A O 1
ATOM 1666 N N . ASN A 1 215 ? -21.275 -2.080 -41.029 1.00 54.62 215 ASN A N 1
ATOM 1667 C CA . ASN A 1 215 ? -22.000 -1.813 -39.791 1.00 54.62 215 ASN A CA 1
ATOM 1668 C C . ASN A 1 215 ? -22.962 -2.979 -39.519 1.00 54.62 215 ASN A C 1
ATOM 1670 O O . ASN A 1 215 ? -24.152 -2.906 -39.830 1.00 54.62 215 ASN A O 1
ATOM 1674 N N . GLY A 1 216 ? -22.462 -4.053 -38.912 1.00 52.59 216 GLY A N 1
ATOM 1675 C CA . GLY A 1 216 ? -23.265 -5.214 -38.524 1.00 52.59 216 GLY A CA 1
ATOM 1676 C C . GLY A 1 216 ? -23.871 -5.100 -37.121 1.00 52.59 216 GLY A C 1
ATOM 1677 O O . GLY A 1 216 ? -23.358 -5.688 -36.174 1.00 52.59 216 GLY A O 1
ATOM 1678 N N . LYS A 1 217 ? -25.005 -4.399 -36.963 1.00 51.84 217 LYS A N 1
ATOM 1679 C CA . LYS A 1 217 ? -25.851 -4.482 -35.749 1.00 51.84 217 LYS A CA 1
ATOM 1680 C C . LYS A 1 217 ? -26.579 -5.837 -35.701 1.00 51.84 217 LYS A C 1
ATOM 1682 O O . LYS A 1 217 ? -27.711 -5.961 -36.165 1.00 51.84 217 LYS A O 1
ATOM 1687 N N . GLY A 1 218 ? -25.954 -6.851 -35.109 1.00 53.50 218 GLY A N 1
ATOM 1688 C CA . GLY A 1 218 ? -26.568 -8.161 -34.862 1.00 53.50 218 GLY A CA 1
ATOM 1689 C C . GLY A 1 218 ? -27.299 -8.236 -33.516 1.00 53.50 218 GLY A C 1
ATOM 1690 O O . GLY A 1 218 ? -26.715 -8.632 -32.516 1.00 53.50 218 GLY A O 1
ATOM 1691 N N . LYS A 1 219 ? -28.597 -7.901 -33.470 1.00 53.44 219 LYS A N 1
ATOM 1692 C CA . LYS A 1 219 ? -29.469 -8.219 -32.319 1.00 53.44 219 LYS A CA 1
ATOM 1693 C C . LYS A 1 219 ? -29.948 -9.675 -32.411 1.00 53.44 219 LYS A C 1
ATOM 1695 O O . LYS A 1 219 ? -30.973 -9.952 -33.028 1.00 53.44 219 LYS A O 1
ATOM 1700 N N . GLY A 1 220 ? -29.235 -10.601 -31.775 1.00 57.03 220 GLY A N 1
ATOM 1701 C CA . GLY A 1 220 ? -29.658 -11.999 -31.640 1.00 57.03 220 GLY A CA 1
ATOM 1702 C C . GLY A 1 220 ? -30.609 -12.213 -30.457 1.00 57.03 220 GLY A C 1
ATOM 1703 O O . GLY A 1 220 ? -30.164 -12.412 -29.334 1.00 57.03 220 GLY A O 1
ATOM 1704 N N . LYS A 1 221 ? -31.930 -12.209 -30.693 1.00 53.94 221 LYS A N 1
ATOM 1705 C CA . LYS A 1 221 ? -32.933 -12.729 -29.741 1.00 53.94 221 LYS A CA 1
ATOM 1706 C C . LYS A 1 221 ? -33.221 -14.200 -30.055 1.00 53.94 221 LYS A C 1
ATOM 1708 O O . LYS A 1 221 ? -34.052 -14.495 -30.908 1.00 53.94 221 LYS A O 1
ATOM 1713 N N . GLY A 1 222 ? -32.572 -15.122 -29.347 1.00 57.75 222 GLY A N 1
ATOM 1714 C CA . GLY A 1 222 ? -32.871 -16.556 -29.411 1.00 57.75 222 GLY A CA 1
ATOM 1715 C C . GLY A 1 222 ? -33.816 -16.999 -28.291 1.00 57.75 222 GLY A C 1
ATOM 1716 O O . GLY A 1 222 ? -33.362 -17.373 -27.218 1.00 57.75 222 GLY A O 1
ATOM 1717 N N . LYS A 1 223 ? -35.136 -16.986 -28.531 1.00 55.41 223 LYS A N 1
ATOM 1718 C CA . LYS A 1 223 ? -36.122 -17.719 -27.711 1.00 55.41 223 LYS A CA 1
ATOM 1719 C C . LYS A 1 223 ? -36.368 -19.087 -28.350 1.00 55.41 223 LYS A C 1
ATOM 1721 O O . LYS A 1 223 ? -37.120 -19.180 -29.314 1.00 55.41 223 LYS A O 1
ATOM 1726 N N . GLY A 1 224 ? -35.776 -20.141 -27.797 1.00 59.59 224 GLY A N 1
ATOM 1727 C CA . GLY A 1 224 ? -36.055 -21.527 -28.178 1.00 59.59 224 GLY A CA 1
ATOM 1728 C C . GLY A 1 224 ? -36.743 -22.289 -27.048 1.00 59.59 224 GLY A C 1
ATOM 1729 O O . GLY A 1 224 ? -36.074 -22.920 -26.242 1.00 59.59 224 GLY A O 1
ATOM 1730 N N . LYS A 1 225 ? -38.082 -22.254 -26.985 1.00 59.00 225 LYS A N 1
ATOM 1731 C CA . LYS A 1 225 ? -38.867 -23.209 -26.184 1.00 59.00 225 LYS A CA 1
ATOM 1732 C C . LYS A 1 225 ? -39.089 -24.472 -27.018 1.00 59.00 225 LYS A C 1
ATOM 1734 O O . LYS A 1 225 ? -40.020 -24.535 -27.816 1.00 59.00 225 LYS A O 1
ATOM 1739 N N . GLY A 1 226 ? -38.222 -25.464 -26.838 1.00 56.72 226 GLY A N 1
ATOM 1740 C CA . GLY A 1 226 ? -38.410 -26.813 -27.365 1.00 56.72 226 GLY A CA 1
ATOM 1741 C C . GLY A 1 226 ? -39.309 -27.626 -26.438 1.00 56.72 226 GLY A C 1
ATOM 1742 O O . GLY A 1 226 ? -38.856 -28.144 -25.427 1.00 56.72 226 GLY A O 1
ATOM 1743 N N . LYS A 1 227 ? -40.590 -27.715 -26.789 1.00 63.00 227 LYS A N 1
ATOM 1744 C CA . LYS A 1 227 ? -41.577 -28.637 -26.220 1.00 63.00 227 LYS A CA 1
ATOM 1745 C C . LYS A 1 227 ? -41.553 -29.904 -27.071 1.00 63.00 227 LYS A C 1
ATOM 1747 O O . LYS A 1 227 ? -41.748 -29.777 -28.279 1.00 63.00 227 LYS A O 1
ATOM 1752 N N . LYS A 1 228 ? -41.351 -31.089 -26.493 1.00 59.81 228 LYS A N 1
ATOM 1753 C CA . LYS A 1 228 ? -41.594 -32.360 -27.191 1.00 59.81 228 LYS A CA 1
ATOM 1754 C C . LYS A 1 228 ? -42.083 -33.468 -26.237 1.00 59.81 228 LYS A C 1
ATOM 1756 O O . LYS A 1 228 ? -41.926 -33.296 -25.032 1.00 59.81 228 LYS A O 1
ATOM 1761 N N . PRO A 1 229 ? -42.792 -34.461 -26.809 1.00 63.91 229 PRO A N 1
ATOM 1762 C CA . PRO A 1 229 ? -43.933 -35.169 -26.221 1.00 63.91 229 PRO A CA 1
ATOM 1763 C C . PRO A 1 229 ? -43.578 -36.390 -25.375 1.00 63.91 229 PRO A C 1
ATOM 1765 O O . PRO A 1 229 ? -42.464 -36.929 -25.555 1.00 63.91 229 PRO A O 1
#

Foldseek 3Di:
DVVVVVVVVVCVVVVPPDDPPPDPPDDPPPDPPPPPPPQPQQDQQCPLQARVVLQLCSNDSCLVVQDPLLSVLNNLLVVLLVVLVCVLPVPPPPPPDPPPDDDDDDDDDDDDDDPPDDPVVPLSVQLVVLSVQLVVLSVVLSVCSNVVNNVSSSVSSVVSNVSSVVSNVSVCVVVVVDPPPPDPPPPPPVPPPPPPPPPVPPPPPDDDDDDDDDDDPDPDDDDDDDDDD

Radius of gyration: 34.87 Å; chains: 1; bounding box: 85×92×102 Å

=== Feature glossary ===
Reading guide. The protein is described through the following features:

Foldseek 3Di. A 3Di character summarizes, for each residue, the relative orientation of the Cα frame of its nearest spatial neighbor. Because it encodes fold topology rather than chemistry, 3Di alignments detect remote structural similarity that sequence alignment misses.

Contact-map, Ramachandran, and PAE plots. Plot images: a contact map (which residues are close in 3D, as an N×N binary image), a Ramachandran scatter (backbone torsion angles, revealing secondary-structure composition at a glance), and — for AlphaFold structures — a PAE heatmap (pairwise prediction confidence).

Radius of gyration, Cα contacts, bounding box. Radius of gyration (Rg) is the root-mean-square distance of Cα atoms from their centroid — a single number for overall size and compactness. A globular domain of N residues has Rg ≈ 2.2·N^0.38 Å; an extended or disordered chain has a much larger Rg. The Cα contact count is the number of residue pairs whose Cα atoms are within 8 Å and are more than four positions apart in sequence — a standard proxy for tertiary packing density. The bounding box is the smallest axis-aligned box enclosing all Cα atoms.

Secondary structure (8-state, DSSP). Eight-state secondary structure (DSSP): H is the canonical α-helix, G the tighter 3₁₀-helix, I the wider π-helix; E/B are β-structure, T and S are turns and bends, and '-' is everything else. DSSP derives these from the pattern of main-chain N–H···O=C hydrogen bonds, not from the sequence.

B-factor. B-factor (Debye–Waller factor) reflects atomic displacement in the crystal lattice. It is an experimental observable (units Å²), not a prediction; low values mean the atom is pinned down, high values mean it moves or is heterogeneous across the crystal.

pLDDT. pLDDT is the predicted lDDT-Cα score: AlphaFold's confidence that the local environment of each residue (all inter-atomic distances within 15 Å) is correctly placed. It is a per-residue number between 0 and 100, with higher meaning more reliable.

Nearest PDB structures. Nearest PDB neighbors are the top structural matches found by Foldseek when searching this structure against the entire Protein Data Bank. Each hit reports a TM-score (0 to 1; >0.5 almost always implies the same fold) and an E-value. These are *structural* homologs — they may share no detectable sequence similarity.

Solvent-accessible surface area. Accessible surface area quantifies burial. A residue with SASA near zero is packed into the hydrophobic core; one with SASA >100 Å² sits on the surface. Computed here via the Shrake–Rupley numerical algorithm with a 1.4 Å probe.

Rendered structure images. Structure images are PyMOL renders from six orthogonal camera directions. Cartoon representation draws helices as coils and strands as arrows; sticks shows the backbone as bonds; surface shows the solvent-excluded envelope. Rainbow coloring maps sequence position to hue (blue→red, N→C); chain coloring assigns a distinct color per polypeptide.

Backbone torsions (φ/ψ). φ (phi) and ψ (psi) are the two rotatable backbone dihed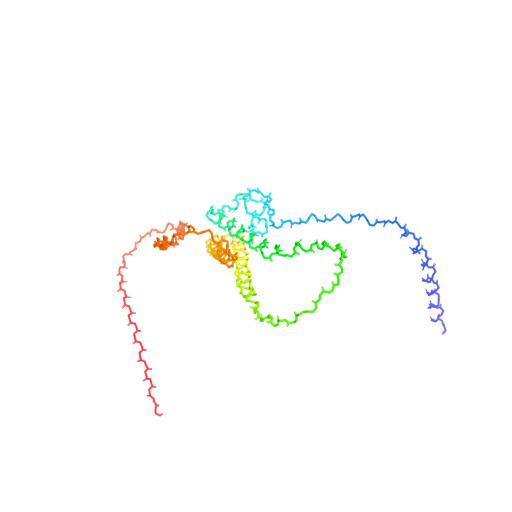rals per residue: φ is the C(i-1)–N–Cα–C torsion, ψ is the N–Cα–C–N(i+1) torsion, both in degrees on (−180°, 180°]. α-helical residues cluster near (−60°, −45°); β-strand residues near (−120°, +130°). A Ramachandran plot is simply a scatter of (φ, ψ) for every residue.

Predicted aligned error. Predicted Aligned Error (PAE) is an AlphaFold confidence matrix: entry (i, j) is the expected error in the position of residue j, in ångströms, when the prediction is superimposed on the true structure at residue i. Low PAE within a block of residues means that block is internally rigid and well-predicted; high PAE between two blocks means their relative placement is uncertain even if each block individually is confident.

mmCIF coordinates. Structure coordinates are given as an mmCIF _atom_site loop: one row per atom with element, residue name, chain id, sequence number, and x/y/z position in Å. Only the four main-chain atoms per residue are included here; side chains are omitted to keep the record compact.

InterPro / GO / CATH / organism. Database cross-references. InterPro integrates a dozen domain/family signature databases into unified entries with residue-range hits. GO terms attach function/process/location 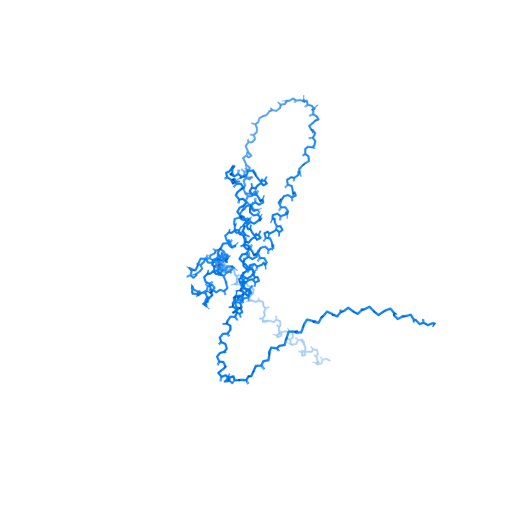labels with evidence codes. CATH codes position the fold in a four-level structural taxonomy. Organism is the NCBI-taxonomy species name.

Secondary structure (3-state, P-SEA). SS3 is a coarse helix/strand/coil call (letters a/b/c) made by the P-SEA algorithm from inter-Cα distances and dihedrals. It is less detailed than DSSP but needs only Cα positions.

Sequence. Sequence gives the chain of amino acids in standard one-letter code (A=alanine, C=cysteine, …, Y=tyrosine), read N→C. It is the only f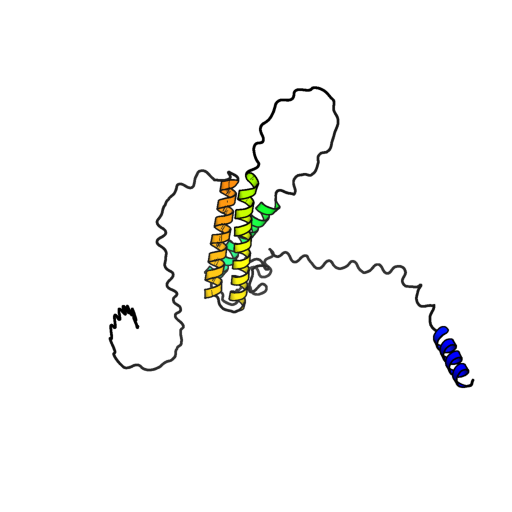eature that is directly encoded by the gene; all structural features are derived from the folded form of this sequence.